Protein AF-0000000074471467 (afdb_homodimer)

Sequence (188 aa):
LARHGIYRYTLFHTPPVMAQQYLGQRPAAGDQVMASFDGHAEILLENWGILSHLRDPYYQEVVELSEAKLTDKASVVRRVGYEEVWVSDGKAANLARHGIYRYTLFHTPPVMAQQYLGQRPAAGDQVMASFDGHAEILLENWGILSHLRDPYYQEVVELSEAKLTDKASVVRRVGYEEVWVSDGKAAN

Nearest PDB structures (foldseek):
  9jz0-assembly1_L  TM=1.947E-01  e=2.465E+00  Escherichia phage T7
  8i4m-assembly1_T  TM=1.860E-01  e=4.577E+00  Prochlorococcus phage P-SCSP1u
  7ey6-assembly1_A  TM=1.924E-01  e=8.498E+00  Escherichia phage T7
  9jz0-assembly1_L  TM=1.948E-01  e=3.951E+00  Escherichia phage T7
  8i4m-assembly1_T  TM=1.967E-01  e=6.352E+00  Prochlorococcus phage P-SCSP1u

Secondary structure (DSSP, 8-state):
-GGGTEEEEEEEE--HHHHHHHHHHS-S-S-PPBP---EEEEEEESSGGGGGGGGSHHHHHHHHHHHHTTS-GGG--B---EEEEEEETTEE--/-GGGTEEEEEEEE--HHHHHHHHHHS-S-S-PPBP---EEEEEEESSGGGGGGGGSHHHHHHHHHHHHTTS-GGG--B---EEEEEEETTEE--

Radius of gyration: 16.82 Å; Cα contacts (8 Å, |Δi|>4): 297; chains: 2; bounding box: 33×46×40 Å

pLDDT: mean 83.17, std 9.77, range [47.5, 94.56]

Solvent-accessible surface area (backbone atoms only — not comparable to full-atom values): 10730 Å² total; per-residue (Å²): 101,33,91,56,50,30,28,28,30,36,40,36,39,29,52,68,69,49,41,51,51,51,58,70,71,40,70,84,72,64,89,79,45,71,53,88,58,44,47,50,74,47,77,40,61,77,51,78,81,42,54,67,47,58,64,34,67,67,46,39,49,52,52,50,57,58,43,57,74,47,41,61,75,93,71,58,63,42,82,40,64,51,74,46,64,50,21,48,85,39,31,70,59,111,102,32,89,57,48,29,29,28,32,36,40,35,40,28,51,67,68,47,41,51,52,52,57,70,73,40,70,88,73,66,90,77,43,71,53,88,58,44,46,49,75,46,78,38,60,76,49,78,82,41,55,67,46,56,64,34,69,67,47,40,50,53,54,50,57,57,43,57,74,46,43,60,76,91,72,59,63,42,81,41,64,53,74,46,63,49,22,49,85,38,31,70,61,112

Foldseek 3Di:
DVVLQWPDKDKFADDPVVVVVVVVPDPPPDDDDDDPFRTDMDTDGPDPVSVVVCVPPVNVVVRVVVCVVRDDPVPDDDDDDDDDAQDDPNHGPD/DVVLFWPDKDKFADDPVVVVVVVVPDPPPDPDDDDPFRTDMDTDGPDPVSVVVCVPPVNVVVRVVVCVVRDDPVPDDDDDDDDDAQDDPNHGPD

Structure (mmCIF, N/CA/C/O backbone):
data_AF-0000000074471467-model_v1
#
loop_
_entity.id
_entity.type
_entity.pdbx_description
1 polymer 'EthD domain-containing protein'
#
loop_
_atom_site.group_PDB
_atom_site.id
_atom_site.type_symbol
_atom_site.label_atom_id
_atom_site.label_alt_id
_atom_site.label_comp_id
_atom_site.label_asym_id
_atom_site.label_entity_id
_atom_site.label_seq_id
_atom_site.pdbx_PDB_ins_code
_atom_site.Cartn_x
_atom_site.Cartn_y
_atom_site.Cartn_z
_atom_site.occupancy
_atom_site.B_iso_or_equiv
_atom_site.auth_seq_id
_atom_site.auth_comp_id
_atom_site.auth_asym_id
_atom_site.auth_atom_id
_atom_site.pdbx_PDB_model_num
ATOM 1 N N . LEU A 1 1 ? 4.086 -10.039 -15.914 1 79.31 1 LEU A N 1
ATOM 2 C CA . LEU A 1 1 ? 3.131 -9.352 -15.047 1 79.31 1 LEU A CA 1
ATOM 3 C C . LEU A 1 1 ? 2.234 -8.422 -15.852 1 79.31 1 LEU A C 1
ATOM 5 O O . LEU A 1 1 ? 1.017 -8.617 -15.906 1 79.31 1 LEU A O 1
ATOM 9 N N . ALA A 1 2 ? 2.754 -7.492 -16.625 1 74.44 2 ALA A N 1
ATOM 10 C CA . ALA A 1 2 ? 1.958 -6.535 -17.391 1 74.44 2 ALA A CA 1
ATOM 11 C C . ALA A 1 2 ? 1.112 -7.246 -18.453 1 74.44 2 ALA A C 1
ATOM 13 O O . ALA A 1 2 ? -0.056 -6.902 -18.641 1 74.44 2 ALA A O 1
ATOM 14 N N . ARG A 1 3 ? 1.699 -8.289 -18.969 1 76.94 3 ARG A N 1
ATOM 15 C CA . ARG A 1 3 ? 1.021 -9.008 -20.031 1 76.94 3 ARG A CA 1
ATOM 16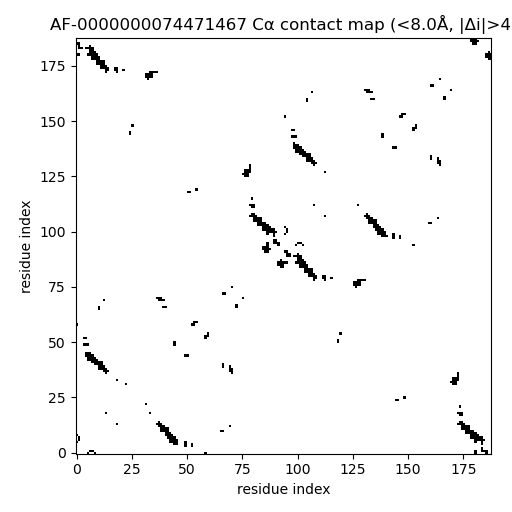 C C . ARG A 1 3 ? -0.191 -9.766 -19.5 1 76.94 3 ARG A C 1
ATOM 18 O O . ARG A 1 3 ? -1.067 -10.164 -20.281 1 76.94 3 ARG A O 1
ATOM 25 N N . HIS A 1 4 ? -0.215 -9.797 -18.266 1 78.06 4 HIS A N 1
ATOM 26 C CA . HIS A 1 4 ? -1.269 -10.609 -17.672 1 78.06 4 HIS A CA 1
ATOM 27 C C . HIS A 1 4 ? -2.326 -9.734 -17 1 78.06 4 HIS A C 1
ATOM 29 O O . HIS A 1 4 ? -3.125 -10.227 -16.203 1 78.06 4 HIS A O 1
ATOM 35 N N . GLY A 1 5 ? -2.305 -8.445 -17.281 1 80.19 5 GLY A N 1
ATOM 36 C CA . GLY A 1 5 ? -3.4 -7.598 -16.844 1 80.19 5 GLY A CA 1
ATOM 37 C C . GLY A 1 5 ? -3.109 -6.879 -15.539 1 80.19 5 GLY A C 1
ATOM 38 O O . GLY A 1 5 ? -4 -6.266 -14.953 1 80.19 5 GLY A O 1
ATOM 39 N N . ILE A 1 6 ? -1.893 -7.059 -15.109 1 87.75 6 ILE A N 1
ATOM 40 C CA . ILE A 1 6 ? -1.508 -6.289 -13.938 1 87.75 6 ILE A CA 1
ATOM 41 C C . ILE A 1 6 ? -1.211 -4.844 -14.336 1 87.75 6 ILE A C 1
ATOM 43 O O . ILE A 1 6 ? -0.375 -4.594 -15.203 1 87.75 6 ILE A O 1
ATOM 47 N N . TYR A 1 7 ? -1.918 -3.941 -13.734 1 91.56 7 TYR A N 1
ATOM 48 C CA . TYR A 1 7 ? -1.77 -2.521 -14.031 1 91.56 7 TYR A CA 1
ATOM 49 C C . TYR A 1 7 ? -0.611 -1.918 -13.25 1 91.56 7 TYR A C 1
ATOM 51 O O . TYR A 1 7 ? 0.102 -1.048 -13.75 1 91.56 7 TYR A O 1
ATOM 59 N N . ARG A 1 8 ? -0.433 -2.357 -12.078 1 92.94 8 ARG A N 1
ATOM 60 C CA . ARG A 1 8 ? 0.661 -1.903 -11.219 1 92.94 8 ARG A CA 1
ATOM 61 C C . ARG A 1 8 ? 1.128 -3.018 -10.289 1 92.94 8 ARG A C 1
ATOM 63 O O . ARG A 1 8 ? 0.31 -3.752 -9.734 1 92.94 8 ARG A O 1
ATOM 70 N N . TYR A 1 9 ? 2.389 -3.135 -10.164 1 92.44 9 TYR A N 1
ATOM 71 C CA . TYR A 1 9 ? 3.004 -4.023 -9.188 1 92.44 9 TYR A CA 1
ATOM 72 C C . TYR A 1 9 ? 4.16 -3.33 -8.469 1 92.44 9 TYR A C 1
ATOM 74 O O . TYR A 1 9 ? 5.152 -2.953 -9.102 1 92.44 9 TYR A O 1
ATOM 82 N N . THR A 1 10 ? 4.031 -3.135 -7.16 1 94.31 10 THR A N 1
ATOM 83 C CA . THR A 1 10 ? 5.051 -2.453 -6.371 1 94.31 10 THR A CA 1
ATOM 84 C C . THR A 1 10 ? 5.41 -3.268 -5.133 1 94.31 10 THR A C 1
ATOM 86 O O . THR A 1 10 ? 4.574 -4 -4.602 1 94.31 10 THR A O 1
ATOM 89 N N . LEU A 1 11 ? 6.703 -3.205 -4.789 1 93.56 11 LEU A N 1
ATOM 90 C CA . LEU A 1 11 ? 7.188 -3.688 -3.5 1 93.56 11 LEU A CA 1
ATOM 91 C C . LEU A 1 11 ? 7.539 -2.523 -2.58 1 93.56 11 LEU A C 1
ATOM 93 O O . LEU A 1 11 ? 8.281 -1.62 -2.971 1 93.56 11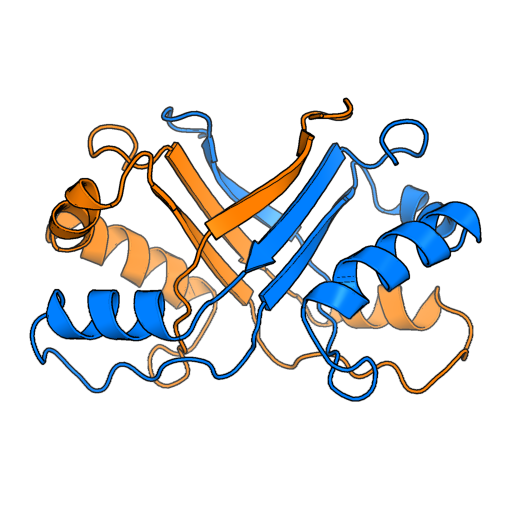 LEU A O 1
ATOM 97 N N . PHE A 1 12 ? 6.918 -2.506 -1.41 1 94.25 12 PHE A N 1
ATOM 98 C CA . PHE A 1 12 ? 7.195 -1.478 -0.414 1 94.25 12 PHE A CA 1
ATOM 99 C C . PHE A 1 12 ? 8.086 -2.025 0.694 1 94.25 12 PHE A C 1
ATOM 101 O O . PHE A 1 12 ? 7.738 -3.006 1.354 1 94.25 12 PHE A O 1
ATOM 108 N N . HIS A 1 13 ? 9.281 -1.431 0.885 1 94.25 13 HIS A N 1
ATOM 109 C CA . HIS A 1 13 ? 10.258 -1.814 1.901 1 94.25 13 HIS A CA 1
ATOM 110 C C . HIS A 1 13 ? 10.242 -0.837 3.072 1 94.25 13 HIS A C 1
ATOM 112 O O . HIS A 1 13 ? 10.195 0.378 2.873 1 94.25 13 HIS A O 1
ATOM 118 N N . THR A 1 14 ? 10.227 -1.365 4.258 1 92.88 14 THR A N 1
ATOM 119 C CA . THR A 1 14 ? 10.188 -0.518 5.445 1 92.88 14 THR A CA 1
ATOM 120 C C . THR A 1 14 ? 11.414 -0.753 6.32 1 92.88 14 THR A C 1
ATOM 122 O O . THR A 1 14 ? 11.305 -1.245 7.445 1 92.88 14 THR A O 1
ATOM 125 N N . PRO A 1 15 ? 12.523 -0.305 5.871 1 91.62 15 PRO A N 1
ATOM 126 C CA . PRO A 1 15 ? 13.703 -0.472 6.719 1 91.62 15 PRO A CA 1
ATOM 127 C C . PRO A 1 15 ? 13.578 0.258 8.055 1 91.62 15 PRO A C 1
ATOM 129 O O . PRO A 1 15 ? 13.086 1.388 8.102 1 91.62 15 PRO A O 1
ATOM 132 N N . PRO A 1 16 ? 14.102 -0.399 9.102 1 90.31 16 PRO A N 1
ATOM 133 C CA . PRO A 1 16 ? 13.977 0.2 10.43 1 90.31 16 PRO A CA 1
ATOM 134 C C . PRO A 1 16 ? 14.586 1.596 10.508 1 90.31 16 PRO A C 1
ATOM 136 O O . PRO A 1 16 ? 14.078 2.459 11.227 1 90.31 16 PRO A O 1
ATOM 139 N N . VAL A 1 17 ? 15.625 1.875 9.75 1 90.81 17 VAL A N 1
ATOM 140 C CA . VAL A 1 17 ? 16.312 3.16 9.797 1 90.81 17 VAL A CA 1
ATOM 141 C C . VAL A 1 17 ? 15.367 4.273 9.352 1 90.81 17 VAL A C 1
ATOM 143 O O . VAL A 1 17 ? 15.414 5.383 9.883 1 90.81 17 VAL A O 1
ATOM 146 N N . MET A 1 18 ? 14.531 4.027 8.391 1 89.69 18 MET A N 1
ATOM 147 C CA . MET A 1 18 ? 13.602 5.047 7.91 1 89.69 18 MET A CA 1
ATOM 148 C C . MET A 1 18 ? 12.508 5.312 8.938 1 89.69 18 MET A C 1
ATOM 150 O O . MET A 1 18 ? 12.07 6.453 9.102 1 89.69 18 MET A O 1
ATOM 154 N N . ALA A 1 19 ? 11.984 4.227 9.586 1 86.75 19 ALA A N 1
ATOM 155 C CA . ALA A 1 19 ? 11.031 4.422 10.672 1 86.75 19 ALA A CA 1
ATOM 156 C C . ALA A 1 19 ? 11.609 5.32 11.758 1 86.75 19 ALA A C 1
ATOM 158 O O . ALA A 1 19 ? 10.922 6.219 12.258 1 86.75 19 ALA A O 1
ATOM 159 N N . GLN A 1 20 ? 12.836 5.117 12.086 1 86.94 20 GLN A N 1
ATOM 160 C CA . GLN A 1 20 ? 13.516 5.91 13.102 1 86.94 20 GLN A CA 1
ATOM 161 C C . GLN A 1 20 ? 13.625 7.371 12.68 1 86.94 20 GLN A C 1
ATOM 163 O O . GLN A 1 20 ? 13.398 8.281 13.484 1 86.94 20 GLN A O 1
ATOM 168 N N . GLN A 1 21 ? 14.008 7.582 11.445 1 84.44 21 GLN A N 1
ATOM 169 C CA . GLN A 1 21 ? 14.117 8.938 10.922 1 84.44 21 GLN A CA 1
ATOM 170 C C . GLN A 1 21 ? 12.773 9.656 10.953 1 84.44 21 GLN A C 1
ATOM 172 O O . GLN A 1 21 ? 12.695 10.828 11.312 1 84.44 21 GLN A O 1
ATOM 177 N N . TYR A 1 22 ? 11.781 8.969 10.602 1 85.62 22 TYR A N 1
ATOM 178 C CA . TYR A 1 22 ? 10.422 9.5 10.617 1 85.62 22 TYR A CA 1
ATOM 179 C C . TYR A 1 22 ? 10.016 9.898 12.031 1 85.62 22 TYR A C 1
ATOM 181 O O . TYR A 1 22 ? 9.461 10.984 12.234 1 85.62 22 TYR A O 1
ATOM 189 N N . LEU A 1 23 ? 10.242 9.047 13.039 1 82.69 23 LEU A N 1
ATOM 190 C CA . LEU A 1 23 ? 9.875 9.32 14.43 1 82.69 23 LEU A CA 1
ATOM 191 C C . LEU A 1 23 ? 10.641 10.523 14.969 1 82.69 23 LEU A C 1
ATOM 193 O O . LEU A 1 23 ? 10.109 11.289 15.773 1 82.69 23 LEU A O 1
ATOM 197 N N . GLY A 1 24 ? 11.859 10.641 14.57 1 79.69 24 GLY A N 1
ATOM 198 C CA . GLY A 1 24 ? 12.664 11.781 14.977 1 79.69 24 GLY A CA 1
ATOM 199 C C . GLY A 1 24 ? 12.156 13.094 14.406 1 79.69 24 GLY A C 1
ATOM 200 O O . GLY A 1 24 ? 12.375 14.156 14.992 1 79.69 24 GLY A O 1
ATOM 201 N N . GLN A 1 25 ? 11.648 13.164 13.211 1 73.38 25 GLN A N 1
ATOM 202 C CA . GLN A 1 25 ? 11.172 14.359 12.523 1 73.38 25 GLN A CA 1
ATOM 203 C C . GLN A 1 25 ? 9.773 14.742 12.984 1 73.38 25 GLN A C 1
ATOM 205 O O . GLN A 1 25 ? 9.289 15.836 12.688 1 73.38 25 GLN A O 1
ATOM 210 N N . ARG A 1 26 ? 9.117 13.859 13.477 1 68.06 26 ARG A N 1
ATOM 211 C CA . ARG A 1 26 ? 7.766 14.164 13.93 1 68.06 26 ARG A CA 1
ATOM 212 C C . ARG A 1 26 ? 7.754 14.531 15.414 1 68.06 26 ARG A C 1
ATOM 214 O O . ARG A 1 26 ? 8.367 13.844 16.234 1 68.06 26 ARG A O 1
ATOM 221 N N . PRO A 1 27 ? 7.242 15.758 15.578 1 56.22 27 PRO A N 1
ATOM 222 C CA . PRO A 1 27 ? 7.086 16.047 17 1 56.22 27 PRO A CA 1
ATOM 223 C C . PRO A 1 27 ? 6.324 14.953 17.75 1 56.22 27 PRO A C 1
ATOM 225 O O . PRO A 1 27 ? 5.531 14.227 17.141 1 56.22 27 PRO A O 1
ATOM 228 N N . ALA A 1 28 ? 6.801 14.734 19.016 1 47.53 28 ALA A N 1
ATOM 229 C CA . ALA A 1 28 ? 6.188 13.836 20 1 47.53 28 ALA A CA 1
ATOM 230 C C . ALA A 1 28 ? 4.664 13.891 19.922 1 47.53 28 ALA A C 1
ATOM 232 O O . ALA A 1 28 ? 3.973 13.477 20.844 1 47.53 28 ALA A O 1
ATOM 233 N N . ALA A 1 29 ? 4.137 14.633 18.875 1 47.5 29 ALA A N 1
ATOM 234 C CA . ALA A 1 29 ? 2.686 14.633 19.047 1 47.5 29 ALA A CA 1
ATOM 235 C C . ALA A 1 29 ? 2.104 13.25 18.781 1 47.5 29 ALA A C 1
ATOM 237 O O . ALA A 1 29 ? 2.438 12.609 17.781 1 47.5 29 ALA A O 1
ATOM 238 N N . GLY A 1 30 ? 1.403 12.805 19.812 1 56.56 30 GLY A N 1
ATOM 239 C CA . GLY A 1 30 ? 0.654 11.609 20.156 1 56.56 30 GLY A CA 1
ATOM 240 C C . GLY A 1 30 ? 1.422 10.32 19.891 1 56.56 30 GLY A C 1
ATOM 24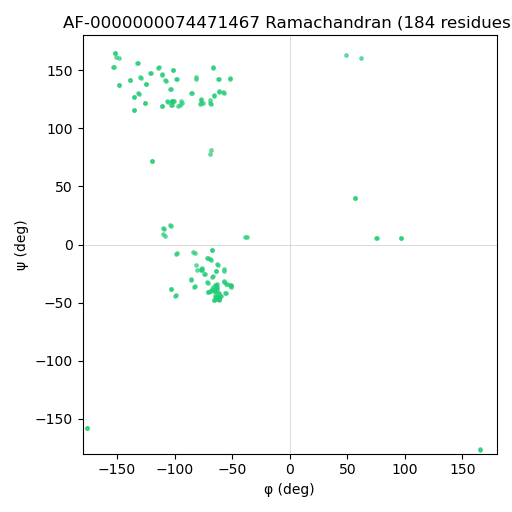1 O O . GLY A 1 30 ? 2.557 10.359 19.422 1 56.56 30 GLY A O 1
ATOM 242 N N . ASP A 1 31 ? 1.002 9.258 20.453 1 64.12 31 ASP A N 1
ATOM 243 C CA . ASP A 1 31 ? 1.618 7.934 20.406 1 64.12 31 ASP A CA 1
ATOM 244 C C . ASP A 1 31 ? 1.525 7.332 19.016 1 64.12 31 ASP A C 1
ATOM 246 O O . ASP A 1 31 ? 0.43 7.039 18.531 1 64.12 31 ASP A O 1
ATOM 250 N N . GLN A 1 32 ? 2.543 7.809 18.125 1 76.31 32 GLN A N 1
ATOM 251 C CA . GLN A 1 32 ? 2.615 7.094 16.859 1 76.31 32 GLN A CA 1
ATOM 252 C C . GLN A 1 32 ? 3.1 5.66 17.062 1 76.31 32 GLN A C 1
ATOM 254 O O . GLN A 1 32 ? 4.113 5.43 17.734 1 76.31 32 GLN A O 1
ATOM 259 N N . VAL A 1 33 ? 2.244 4.75 16.641 1 81.75 33 VAL A N 1
ATOM 260 C CA . VAL A 1 33 ? 2.629 3.344 16.656 1 81.75 33 VAL A CA 1
ATOM 261 C C . VAL A 1 33 ? 3.154 2.941 15.281 1 81.75 33 VAL A C 1
ATOM 263 O O . VAL A 1 33 ? 2.479 3.141 14.266 1 81.75 33 VAL A O 1
ATOM 266 N N . MET A 1 34 ? 4.418 2.5 15.25 1 87.88 34 MET A N 1
ATOM 267 C CA . MET A 1 34 ? 5.012 2.021 14.008 1 87.88 34 MET A CA 1
ATOM 268 C C . MET A 1 34 ? 4.684 0.549 13.781 1 87.88 34 MET A C 1
ATOM 270 O O . MET A 1 34 ? 4.758 -0.258 14.711 1 87.88 34 MET A O 1
ATOM 274 N N . ALA A 1 35 ? 4.219 0.319 12.562 1 85.62 35 ALA A N 1
ATOM 275 C CA . ALA A 1 35 ? 4.012 -1.083 12.211 1 85.62 35 ALA A CA 1
ATOM 276 C C . ALA A 1 35 ? 5.34 -1.833 12.141 1 85.62 35 ALA A C 1
ATOM 278 O O . ALA A 1 35 ? 6.359 -1.268 11.742 1 85.62 35 ALA A O 1
ATOM 279 N N . SER A 1 36 ? 5.273 -3.156 12.414 1 83.75 36 SER A N 1
ATOM 280 C CA . SER A 1 36 ? 6.48 -3.971 12.477 1 83.75 36 SER A CA 1
ATOM 281 C C . SER A 1 36 ? 6.648 -4.809 11.211 1 83.75 36 SER A C 1
ATOM 283 O O . SER A 1 36 ? 7.508 -5.688 11.156 1 83.75 36 SER A O 1
ATOM 285 N N . PHE A 1 37 ? 5.965 -4.5 10.203 1 84.69 37 PHE A N 1
ATOM 286 C CA . PHE A 1 37 ? 6.102 -5.25 8.961 1 84.69 37 PHE A CA 1
ATOM 287 C C . PHE A 1 37 ? 7.316 -4.773 8.172 1 84.69 37 PHE A C 1
ATOM 289 O O . PHE A 1 37 ? 7.574 -3.57 8.094 1 84.69 37 PHE A O 1
ATOM 296 N N . ASP A 1 38 ? 8 -5.672 7.551 1 88.25 38 ASP A N 1
ATOM 297 C CA . ASP A 1 38 ? 9.18 -5.348 6.754 1 88.25 38 ASP A CA 1
ATOM 298 C C . ASP A 1 38 ? 8.781 -4.73 5.414 1 88.25 38 ASP A C 1
ATOM 300 O O . ASP A 1 38 ? 9.586 -4.043 4.777 1 88.25 38 ASP A O 1
ATOM 304 N N . GLY A 1 39 ? 7.555 -4.992 5.062 1 91.56 39 GLY A N 1
ATOM 305 C CA . GLY A 1 39 ? 7.098 -4.457 3.793 1 91.56 39 GLY A CA 1
ATOM 306 C C . GLY A 1 39 ? 5.809 -5.09 3.305 1 91.56 39 GLY A C 1
ATOM 307 O O . GLY A 1 39 ? 5.129 -5.785 4.062 1 91.56 39 GLY A O 1
ATOM 308 N N . HIS A 1 40 ? 5.418 -4.691 2.16 1 92.19 40 HIS A N 1
ATOM 309 C CA . HIS A 1 40 ? 4.281 -5.324 1.495 1 92.19 40 HIS A CA 1
ATOM 310 C C . HIS A 1 40 ? 4.391 -5.191 -0.021 1 92.19 40 HIS A C 1
ATOM 312 O O . HIS A 1 40 ?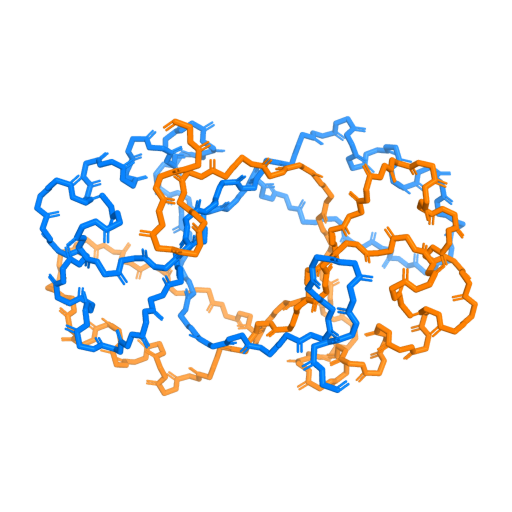 5.094 -4.312 -0.524 1 92.19 40 HIS A O 1
ATOM 318 N N . ALA A 1 41 ? 3.789 -6.156 -0.689 1 92.38 41 ALA A N 1
ATOM 319 C CA . ALA A 1 41 ? 3.598 -6.074 -2.135 1 92.38 41 ALA A CA 1
ATOM 320 C C . ALA A 1 41 ? 2.188 -5.598 -2.473 1 92.38 41 ALA A C 1
ATOM 322 O O . ALA A 1 41 ? 1.228 -5.934 -1.775 1 92.38 41 ALA A O 1
ATOM 323 N N . GLU A 1 42 ? 2.076 -4.789 -3.496 1 93.81 42 GLU A N 1
ATOM 324 C CA . GLU A 1 42 ? 0.771 -4.344 -3.971 1 93.81 42 GLU A CA 1
ATOM 325 C C . GLU A 1 42 ? 0.594 -4.633 -5.457 1 93.81 42 GLU A C 1
ATOM 327 O O . GLU A 1 42 ? 1.422 -4.23 -6.277 1 93.81 42 GLU A O 1
ATOM 332 N N . ILE A 1 43 ? -0.438 -5.387 -5.758 1 92.25 43 ILE A N 1
ATOM 333 C CA . ILE A 1 43 ? -0.831 -5.672 -7.133 1 92.25 43 ILE A CA 1
ATOM 334 C C . ILE A 1 43 ? -2.158 -4.984 -7.445 1 92.25 43 ILE A C 1
ATOM 336 O O . ILE A 1 43 ? -3.152 -5.195 -6.746 1 92.25 43 ILE A O 1
ATOM 340 N N . LEU A 1 44 ? -2.129 -4.137 -8.375 1 92.62 44 LEU A N 1
ATOM 341 C CA . LEU A 1 44 ? -3.346 -3.498 -8.867 1 92.62 44 LEU A CA 1
ATOM 342 C C . LEU A 1 44 ? -3.789 -4.121 -10.188 1 92.62 44 LEU A C 1
ATOM 344 O O . LEU A 1 44 ? -3.029 -4.141 -11.156 1 92.62 44 LEU A O 1
ATOM 348 N N . LEU A 1 45 ? -4.969 -4.57 -10.156 1 90.88 45 LEU A N 1
ATOM 349 C CA . LEU A 1 45 ? -5.531 -5.211 -11.336 1 90.88 45 LEU A CA 1
ATOM 350 C C . LEU A 1 45 ? -6.465 -4.262 -12.078 1 90.88 45 LEU A C 1
ATOM 352 O O . LEU A 1 45 ? -7.141 -3.436 -11.453 1 90.88 45 LEU A O 1
ATOM 356 N N . GLU A 1 46 ? -6.551 -4.422 -13.32 1 85.88 46 GLU A N 1
ATOM 357 C CA . GLU A 1 46 ? -7.469 -3.611 -14.117 1 85.88 46 GLU A CA 1
ATOM 358 C C . GLU A 1 46 ? -8.922 -3.967 -13.812 1 85.88 46 GLU A C 1
ATOM 360 O O . GLU A 1 46 ? -9.797 -3.104 -13.852 1 85.88 46 GLU A O 1
ATOM 365 N N . ASN A 1 47 ? -9.078 -5.254 -13.672 1 84.06 47 ASN A N 1
ATOM 366 C CA . ASN A 1 47 ? -10.398 -5.754 -13.289 1 84.06 47 ASN A CA 1
ATOM 367 C C . ASN A 1 47 ? -10.297 -7.062 -12.516 1 84.06 47 ASN A C 1
ATOM 369 O O . ASN A 1 47 ? -9.266 -7.734 -12.547 1 84.06 47 ASN A O 1
ATOM 373 N N . TRP A 1 48 ? -11.422 -7.383 -11.867 1 82.06 48 TRP A N 1
ATOM 374 C CA . TRP A 1 48 ? -11.461 -8.523 -10.961 1 82.06 48 TRP A CA 1
ATOM 375 C C . TRP A 1 48 ? -11.289 -9.836 -11.719 1 82.06 48 TRP A C 1
ATOM 377 O O . TRP A 1 48 ? -10.789 -10.82 -11.172 1 82.06 48 TRP A O 1
ATOM 387 N N . GLY A 1 49 ? 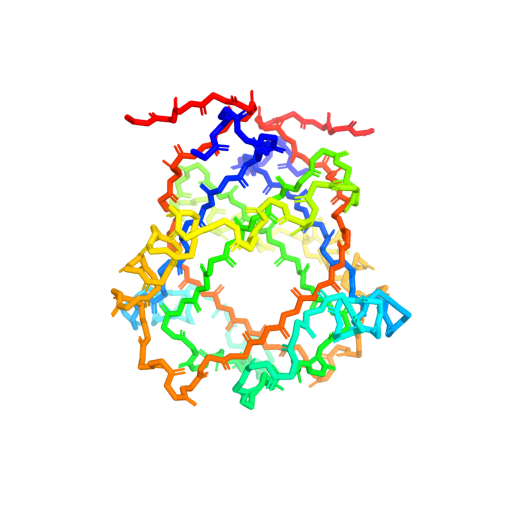-11.664 -9.875 -12.984 1 76.25 49 GLY A N 1
ATOM 388 C CA . GLY A 1 49 ? -11.586 -11.094 -13.766 1 76.25 49 GLY A CA 1
ATOM 389 C C . GLY A 1 49 ? -10.172 -11.602 -13.945 1 76.25 49 GLY A C 1
ATOM 390 O O . GLY A 1 49 ? -9.961 -12.781 -14.234 1 76.25 49 GLY A O 1
ATOM 391 N N . ILE A 1 50 ? -9.266 -10.703 -13.68 1 77.19 50 ILE A N 1
ATOM 392 C CA . ILE A 1 50 ? -7.867 -11.055 -13.898 1 77.19 50 ILE A CA 1
ATOM 393 C C . ILE A 1 50 ? -7.328 -11.805 -12.68 1 77.19 50 ILE A C 1
ATOM 395 O O . ILE A 1 50 ? -6.246 -12.391 -12.734 1 77.19 50 ILE A O 1
ATOM 399 N N . LEU A 1 51 ? -8.086 -11.906 -11.648 1 76.62 51 LEU A N 1
ATOM 400 C CA . LEU A 1 51 ? -7.668 -12.594 -10.43 1 76.62 51 LEU A CA 1
ATOM 401 C C . LEU A 1 51 ? -7.23 -14.023 -10.734 1 76.62 51 LEU A C 1
ATOM 403 O O . LEU A 1 51 ? -6.285 -14.523 -10.125 1 76.62 51 LEU A O 1
ATOM 407 N N . SER A 1 52 ? -7.895 -14.562 -11.68 1 73.19 52 SER A N 1
ATOM 408 C CA . SER A 1 52 ? -7.555 -15.922 -12.062 1 73.19 52 SER A CA 1
ATOM 409 C C . SER A 1 52 ? -6.133 -16 -12.617 1 73.19 52 SER A C 1
ATOM 411 O O . SER A 1 52 ? -5.484 -17.047 -12.523 1 73.19 52 SER A O 1
ATOM 413 N N . HIS A 1 53 ? -5.633 -14.828 -13.117 1 72.81 53 HIS A N 1
ATOM 414 C CA . HIS A 1 53 ? -4.277 -14.805 -13.648 1 72.81 53 HIS A CA 1
ATOM 415 C C . HIS A 1 53 ? -3.24 -14.859 -12.531 1 72.81 53 HIS A C 1
ATOM 417 O O . HIS A 1 53 ? -2.131 -15.359 -12.734 1 72.81 53 HIS A O 1
ATOM 423 N N . LEU A 1 54 ? -3.736 -14.383 -11.398 1 73.5 54 LEU A N 1
ATOM 424 C CA . LEU A 1 54 ? -2.816 -14.406 -10.266 1 73.5 54 LEU A CA 1
ATOM 425 C C . LEU A 1 54 ? -2.518 -15.836 -9.836 1 73.5 54 LEU A C 1
ATOM 427 O O . LEU A 1 54 ? -1.549 -16.078 -9.117 1 73.5 54 LEU A O 1
ATOM 431 N N . ARG A 1 55 ? -3.197 -16.703 -10.477 1 70.44 55 ARG A N 1
ATOM 432 C CA . ARG A 1 55 ? -3.004 -18.109 -10.141 1 70.44 55 ARG A CA 1
ATOM 433 C C . ARG A 1 55 ? -2.051 -18.781 -11.125 1 70.44 55 ARG A C 1
ATOM 435 O O . ARG A 1 55 ? -1.603 -19.906 -10.891 1 70.44 55 ARG A O 1
ATOM 442 N N . ASP A 1 56 ? -1.76 -18.047 -12.102 1 75.31 56 ASP A N 1
ATOM 443 C CA . ASP A 1 56 ? -0.757 -18.562 -13.023 1 75.31 56 ASP A CA 1
ATOM 444 C C . ASP A 1 56 ? 0.58 -18.781 -12.32 1 75.31 56 ASP A C 1
ATOM 446 O O . ASP A 1 56 ? 1.023 -17.938 -11.539 1 75.31 56 ASP A O 1
ATOM 450 N N . PRO A 1 57 ? 1.179 -20.016 -12.547 1 77.62 57 PRO A N 1
ATOM 451 C CA . PRO A 1 57 ? 2.441 -20.344 -11.875 1 77.62 57 PRO A CA 1
ATOM 452 C C . PRO A 1 57 ? 3.496 -19.25 -12.055 1 77.62 57 PRO A C 1
ATOM 454 O O . PRO A 1 57 ? 4.281 -19 -11.133 1 77.62 57 PRO A O 1
ATOM 457 N N . TYR A 1 58 ? 3.527 -18.609 -13.188 1 76.88 58 TYR A N 1
ATOM 458 C CA . TYR A 1 58 ? 4.5 -17.547 -13.398 1 76.88 58 TYR A CA 1
ATOM 459 C C . TYR A 1 58 ? 4.277 -16.406 -12.422 1 76.88 58 TYR A C 1
ATOM 461 O O . TYR A 1 58 ? 5.219 -15.922 -11.781 1 76.88 58 TYR A O 1
ATOM 469 N N . TYR A 1 59 ? 3.051 -15.992 -12.289 1 77.06 59 TYR A N 1
ATOM 470 C CA . TYR A 1 59 ? 2.717 -14.914 -11.359 1 77.06 59 TYR A CA 1
ATOM 471 C C . TYR A 1 59 ? 3.062 -15.305 -9.93 1 77.06 59 TYR A C 1
ATOM 473 O O . TYR A 1 59 ? 3.664 -14.516 -9.195 1 77.06 59 TYR A O 1
ATOM 481 N N . GLN A 1 60 ? 2.668 -16.453 -9.656 1 75.56 60 GLN A N 1
ATOM 482 C CA . GLN A 1 60 ? 2.918 -16.938 -8.297 1 75.56 60 GLN A CA 1
ATOM 483 C C . GLN A 1 60 ? 4.41 -16.953 -7.988 1 75.56 60 GLN A C 1
ATOM 485 O O . GLN A 1 60 ? 4.828 -16.547 -6.898 1 75.56 60 GLN A O 1
ATOM 490 N N . GLU A 1 61 ? 5.176 -17.422 -8.914 1 81.12 61 GLU A N 1
ATOM 491 C CA . GLU A 1 61 ? 6.617 -17.484 -8.711 1 81.12 61 GLU A CA 1
ATOM 492 C C . GLU A 1 61 ? 7.223 -16.094 -8.555 1 81.12 61 GLU A C 1
ATOM 494 O O . GLU A 1 61 ? 8.039 -15.859 -7.664 1 81.12 61 GLU A O 1
ATOM 499 N N . VAL A 1 62 ? 6.793 -15.219 -9.43 1 79.44 62 VAL A N 1
ATOM 500 C CA . VAL A 1 62 ? 7.34 -13.867 -9.398 1 79.44 62 VAL A CA 1
ATOM 501 C C . VAL A 1 62 ? 6.93 -13.172 -8.102 1 79.44 62 VAL A C 1
ATOM 503 O O . VAL A 1 62 ? 7.758 -12.555 -7.434 1 79.44 62 VAL A O 1
ATOM 506 N N . VAL A 1 63 ? 5.695 -13.234 -7.758 1 78.38 63 VAL A N 1
ATOM 507 C CA . VAL A 1 63 ? 5.168 -12.586 -6.562 1 78.38 63 VAL A CA 1
ATOM 508 C C . VAL A 1 63 ? 5.793 -13.211 -5.316 1 78.38 63 VAL A C 1
ATOM 510 O O . VAL A 1 63 ? 6.262 -12.5 -4.43 1 78.38 63 VAL A O 1
ATOM 513 N N . GLU A 1 64 ? 5.832 -14.523 -5.293 1 79.75 64 GLU A N 1
ATOM 514 C CA . GLU A 1 64 ? 6.414 -15.219 -4.148 1 79.75 64 GLU A CA 1
ATOM 515 C C . GLU A 1 64 ? 7.887 -14.852 -3.973 1 79.75 64 GLU A C 1
ATOM 517 O O . GLU A 1 64 ? 8.336 -14.57 -2.859 1 79.75 64 GLU A O 1
ATOM 522 N N . LEU A 1 65 ? 8.594 -14.883 -5.059 1 83.12 65 LEU A N 1
ATOM 523 C CA . LEU A 1 65 ? 10.023 -14.586 -5.004 1 83.12 65 LEU A CA 1
ATOM 524 C C . LEU A 1 65 ? 10.258 -13.141 -4.578 1 83.12 65 LEU A C 1
ATOM 526 O O . LEU A 1 65 ? 11.195 -12.859 -3.828 1 83.12 65 LEU A O 1
ATOM 530 N N . SER A 1 66 ? 9.445 -12.305 -5.078 1 83 66 SER A N 1
ATOM 531 C CA . SER A 1 66 ? 9.602 -10.898 -4.707 1 83 66 SER A CA 1
ATOM 532 C C . SER A 1 66 ? 9.281 -10.68 -3.232 1 83 66 SER A C 1
ATOM 534 O O . SER A 1 66 ? 9.977 -9.914 -2.551 1 83 66 SER A O 1
ATOM 536 N N . GLU A 1 67 ? 8.305 -11.336 -2.699 1 82.75 67 GLU A N 1
ATOM 537 C CA . GLU A 1 67 ? 7.91 -11.188 -1.303 1 82.75 67 GLU A CA 1
ATOM 538 C C . GLU A 1 67 ? 8.938 -11.828 -0.368 1 82.75 67 GLU A C 1
ATOM 540 O O . GLU A 1 67 ? 9.094 -11.391 0.775 1 82.75 67 GLU A O 1
ATOM 545 N N . ALA A 1 68 ? 9.531 -12.883 -0.871 1 82.19 68 ALA A N 1
ATOM 546 C CA . ALA A 1 68 ? 10.547 -13.562 -0.066 1 82.19 68 ALA A CA 1
ATOM 547 C C . ALA A 1 68 ? 11.664 -12.602 0.327 1 82.19 68 ALA A C 1
ATOM 549 O O . ALA A 1 68 ? 12.352 -12.812 1.33 1 82.19 68 ALA A O 1
ATOM 550 N N . LYS A 1 69 ? 11.805 -11.57 -0.416 1 79.94 69 LYS A N 1
ATOM 551 C CA . LYS A 1 69 ? 12.797 -10.539 -0.12 1 79.94 69 LYS A CA 1
ATOM 552 C C . LYS A 1 69 ? 12.336 -9.656 1.034 1 79.94 69 LYS A C 1
ATOM 554 O O . LYS A 1 69 ? 13.148 -8.945 1.641 1 79.94 69 LYS A O 1
ATOM 559 N N . LEU A 1 70 ? 11.078 -9.641 1.255 1 81.56 70 LEU A N 1
ATOM 560 C CA . LEU A 1 70 ? 10.508 -8.695 2.209 1 81.56 70 LEU A CA 1
ATOM 561 C C . LEU A 1 70 ? 10.258 -9.367 3.557 1 81.56 70 LEU A C 1
ATOM 563 O O . LEU A 1 70 ? 10.391 -8.727 4.605 1 81.56 70 LEU A O 1
ATOM 567 N N . THR A 1 71 ? 9.719 -10.578 3.49 1 76.25 71 THR A N 1
ATOM 568 C CA . THR A 1 71 ? 9.258 -11.203 4.73 1 76.25 71 THR A CA 1
ATOM 569 C C . THR A 1 71 ? 9.352 -12.727 4.637 1 76.25 71 THR A C 1
ATOM 571 O O . THR A 1 71 ? 9.547 -13.273 3.553 1 76.25 71 THR A O 1
ATOM 574 N N . ASP A 1 72 ? 9.328 -13.312 5.871 1 79.81 72 ASP A N 1
ATOM 575 C CA . ASP A 1 72 ? 9.117 -14.758 5.957 1 79.81 72 ASP A CA 1
ATOM 576 C C . ASP A 1 72 ? 7.723 -15.141 5.465 1 79.81 72 ASP A C 1
ATOM 578 O O . ASP A 1 72 ? 6.73 -14.523 5.863 1 79.81 72 ASP A O 1
ATOM 582 N N . LYS A 1 73 ? 7.691 -16.062 4.605 1 77.75 73 LYS A N 1
ATOM 583 C CA . LYS A 1 73 ? 6.441 -16.484 3.975 1 77.75 73 LYS A CA 1
ATOM 584 C C . LYS A 1 73 ? 5.375 -16.781 5.023 1 77.75 73 LYS A C 1
ATOM 586 O O . LYS A 1 73 ? 4.191 -16.516 4.805 1 77.75 73 LYS A O 1
ATOM 591 N N . ALA A 1 74 ? 5.766 -17.344 6.168 1 78.88 74 ALA A N 1
ATOM 592 C CA . ALA A 1 74 ? 4.828 -17.75 7.215 1 78.88 74 ALA A CA 1
ATOM 593 C C . ALA A 1 74 ? 4.176 -16.531 7.867 1 78.88 74 ALA A C 1
ATOM 595 O O . ALA A 1 74 ? 3.135 -16.656 8.516 1 78.88 74 ALA A O 1
ATOM 596 N N . SER A 1 75 ? 4.684 -15.375 7.637 1 82.19 75 SER A N 1
ATOM 597 C CA . SER A 1 75 ? 4.191 -14.18 8.312 1 82.19 75 SER A CA 1
ATOM 598 C C . SER A 1 75 ? 3.408 -13.289 7.352 1 82.19 75 SER A C 1
ATOM 600 O O . SER A 1 75 ? 2.953 -12.211 7.73 1 82.19 75 SER A O 1
ATOM 602 N N . VAL A 1 76 ? 3.176 -13.773 6.195 1 82.25 76 VAL A N 1
ATOM 603 C CA . VAL A 1 76 ? 2.512 -12.953 5.188 1 82.25 76 VAL A CA 1
ATOM 604 C C . VAL A 1 76 ? 1.014 -12.891 5.477 1 82.25 76 VAL A C 1
ATOM 606 O O . VAL A 1 76 ? 0.382 -13.922 5.73 1 82.25 76 VAL A O 1
ATOM 609 N N . VAL A 1 77 ? 0.501 -11.719 5.594 1 87.38 77 VAL A N 1
ATOM 610 C CA . VAL A 1 77 ? -0.94 -11.492 5.617 1 87.38 77 VAL A CA 1
ATOM 611 C C . VAL A 1 77 ? -1.372 -10.766 4.348 1 87.38 77 VAL A C 1
ATOM 613 O O . VAL A 1 77 ? -0.603 -9.984 3.777 1 87.38 77 VAL A O 1
ATOM 616 N N . ARG A 1 78 ? -2.604 -11.109 3.928 1 88.62 78 ARG A N 1
ATOM 617 C CA . ARG A 1 78 ? -3.096 -10.547 2.67 1 88.62 78 ARG A CA 1
ATOM 618 C C . ARG A 1 78 ? -4.289 -9.633 2.908 1 88.62 78 ARG A C 1
ATOM 620 O O . ARG A 1 78 ? -5.004 -9.781 3.898 1 88.62 78 ARG A O 1
ATOM 627 N N . ARG A 1 79 ? -4.426 -8.695 2.018 1 91.75 79 ARG A N 1
ATOM 628 C CA . ARG A 1 79 ? -5.598 -7.828 1.948 1 91.75 79 ARG A CA 1
ATOM 629 C C . ARG A 1 79 ? -6.027 -7.605 0.502 1 91.75 79 ARG A C 1
ATOM 631 O O . ARG A 1 79 ? -5.188 -7.535 -0.398 1 91.75 79 ARG A O 1
ATOM 638 N N . VAL A 1 80 ? -7.328 -7.582 0.369 1 91.69 80 VAL A N 1
ATOM 639 C CA . VAL A 1 80 ? -7.914 -7.324 -0.943 1 91.69 80 VAL A CA 1
ATOM 640 C C . VAL A 1 80 ? -8.875 -6.141 -0.855 1 91.69 80 VAL A C 1
ATOM 642 O O . VAL A 1 80 ? -9.648 -6.031 0.102 1 91.69 80 VAL A O 1
ATOM 645 N N . GLY A 1 81 ? -8.797 -5.312 -1.844 1 93.88 81 GLY A N 1
ATOM 646 C CA . GLY A 1 81 ? -9.656 -4.137 -1.856 1 93.88 81 GLY A CA 1
ATOM 647 C C . GLY A 1 81 ? -9.523 -3.314 -3.123 1 93.88 81 GLY A C 1
ATOM 648 O O . GLY A 1 81 ? -9.219 -3.854 -4.191 1 93.88 81 GLY A O 1
ATOM 649 N N . TYR A 1 82 ? -9.906 -2.023 -2.996 1 93.94 82 TYR A N 1
ATOM 650 C CA . TYR A 1 82 ? -9.797 -1.08 -4.102 1 93.94 82 TYR A CA 1
ATOM 651 C C . TYR A 1 82 ? -9.148 0.223 -3.646 1 93.94 82 TYR A C 1
ATOM 653 O O . TYR A 1 82 ? -9.156 0.541 -2.455 1 93.94 82 TYR A O 1
ATOM 661 N N . GLU A 1 83 ? -8.555 0.923 -4.613 1 94.19 83 GLU A N 1
ATOM 662 C CA . GLU A 1 83 ? -7.879 2.17 -4.273 1 94.19 83 GLU A CA 1
ATOM 663 C C . GLU A 1 83 ? -8.664 3.379 -4.77 1 94.19 83 GLU A C 1
ATOM 665 O O . GLU A 1 83 ? -9.312 3.318 -5.816 1 94.19 83 GLU A O 1
ATOM 670 N N . GLU A 1 84 ? -8.695 4.387 -4 1 93.75 84 GLU A N 1
ATOM 671 C CA . GLU A 1 84 ? -9.062 5.75 -4.375 1 93.75 84 GLU A CA 1
ATOM 672 C C . GLU A 1 84 ? -7.824 6.629 -4.539 1 93.75 84 GLU A C 1
ATOM 674 O O . GLU A 1 84 ? -7.031 6.777 -3.605 1 93.75 84 GLU A O 1
ATOM 679 N N . VAL A 1 85 ? -7.691 7.203 -5.734 1 94.5 85 VAL A N 1
ATOM 680 C CA . VAL A 1 85 ? -6.5 7.988 -6.027 1 94.5 85 VAL A CA 1
ATOM 681 C C . VAL A 1 85 ? -6.812 9.477 -5.891 1 94.5 85 VAL A C 1
ATOM 683 O O . VAL A 1 85 ? -7.723 9.984 -6.547 1 94.5 85 VAL A O 1
ATOM 686 N N . TRP A 1 86 ? -6.027 10.156 -5.016 1 92.12 86 TRP A N 1
ATOM 687 C CA . TRP A 1 86 ? -6.219 11.578 -4.789 1 92.12 86 TRP A CA 1
ATOM 688 C C . TRP A 1 86 ? -5.156 12.398 -5.516 1 92.12 86 TRP A C 1
ATOM 690 O O . TRP A 1 86 ? -5.434 13.492 -6.012 1 92.12 86 TRP A O 1
ATOM 700 N N . VAL A 1 87 ? -3.994 11.922 -5.523 1 92.25 87 VAL A N 1
ATOM 701 C CA . VAL A 1 87 ? -2.863 12.516 -6.23 1 92.25 87 VAL A CA 1
ATOM 702 C C . VAL A 1 87 ? -2.145 11.438 -7.043 1 92.25 87 VAL A C 1
ATOM 704 O O . VAL A 1 87 ? -1.915 10.328 -6.555 1 92.25 87 VAL A O 1
ATOM 707 N N . SER A 1 88 ? -1.895 11.68 -8.266 1 93.12 88 SER A N 1
ATOM 708 C CA . SER A 1 88 ? -1.115 10.82 -9.148 1 93.12 88 SER A CA 1
ATOM 709 C C . SER A 1 88 ? -0.121 11.625 -9.977 1 93.12 88 SER A C 1
ATOM 711 O O . SER A 1 88 ? -0.49 12.625 -10.594 1 93.12 88 SER A O 1
ATOM 713 N N . ASP A 1 89 ? 1.115 11.188 -9.898 1 91.38 89 ASP A N 1
ATOM 714 C CA . ASP A 1 89 ? 2.182 11.852 -10.641 1 91.38 89 ASP A CA 1
ATOM 715 C C . ASP A 1 89 ? 2.254 13.336 -10.289 1 91.38 89 ASP A C 1
ATOM 717 O O . ASP A 1 89 ? 2.365 14.18 -11.172 1 91.38 89 ASP A O 1
ATOM 721 N N . GLY A 1 90 ? 2.074 13.594 -9.07 1 89 90 GLY A N 1
ATOM 722 C CA . GLY A 1 90 ? 2.225 14.945 -8.57 1 89 90 GLY A CA 1
ATOM 723 C C . GLY A 1 90 ? 1.055 15.852 -8.922 1 89 90 GLY A C 1
ATOM 724 O O . GLY A 1 90 ? 1.137 17.062 -8.773 1 89 90 GLY A O 1
ATOM 725 N N . LYS A 1 91 ? 0.019 15.305 -9.523 1 92.56 91 LYS A N 1
ATOM 726 C CA . LYS A 1 91 ? -1.159 16.078 -9.898 1 92.56 91 LYS A CA 1
ATOM 727 C C . LYS A 1 91 ? -2.416 15.523 -9.234 1 92.56 91 LYS A C 1
ATOM 729 O O . LYS A 1 91 ? -2.512 14.328 -8.969 1 92.56 91 LYS A O 1
ATOM 734 N N . ALA A 1 92 ? -3.348 16.406 -8.93 1 89.75 92 ALA A N 1
ATOM 735 C CA . ALA A 1 92 ? -4.629 15.961 -8.391 1 89.75 92 ALA A CA 1
ATOM 736 C C . ALA A 1 92 ? -5.312 14.977 -9.336 1 89.75 92 ALA A C 1
ATOM 738 O O . ALA A 1 92 ? -5.32 15.18 -10.555 1 89.75 92 ALA A O 1
ATOM 739 N N . ALA A 1 93 ? -5.762 13.844 -8.82 1 88.44 93 ALA A N 1
ATOM 740 C CA . ALA A 1 93 ? -6.402 12.828 -9.664 1 88.44 93 ALA A CA 1
ATOM 741 C C . ALA A 1 93 ? -7.891 13.125 -9.836 1 88.44 93 ALA A C 1
ATOM 743 O O . ALA A 1 93 ? -8.516 12.625 -10.773 1 88.44 93 ALA A O 1
ATOM 744 N N . ASN A 1 94 ? -8.523 13.742 -8.891 1 71.94 94 ASN A N 1
ATOM 745 C CA . ASN A 1 94 ? -9.922 14.148 -9.031 1 71.94 94 ASN A CA 1
ATOM 746 C C . ASN A 1 94 ? -10.125 15.609 -8.641 1 71.94 94 ASN A C 1
ATOM 748 O O . ASN A 1 94 ? -9.344 16.156 -7.867 1 71.94 94 ASN A O 1
ATOM 752 N N . LEU B 1 1 ? -2.209 18.938 -1.737 1 79.56 1 LEU B N 1
ATOM 753 C CA . LEU B 1 1 ? -1.347 17.766 -1.654 1 79.56 1 LEU B CA 1
ATOM 754 C C . LEU B 1 1 ? -0.281 17.781 -2.744 1 79.56 1 LEU B C 1
ATOM 756 O O . LEU B 1 1 ? 0.915 17.859 -2.447 1 79.56 1 LEU B O 1
ATOM 760 N N . ALA B 1 2 ? -0.638 17.875 -4.023 1 74.88 2 ALA B N 1
ATOM 761 C CA . ALA B 1 2 ? 0.32 17.859 -5.125 1 74.88 2 ALA B CA 1
ATOM 762 C C . ALA B 1 2 ? 1.254 19.062 -5.055 1 74.88 2 ALA B C 1
ATOM 764 O O . ALA B 1 2 ? 2.459 18.938 -5.289 1 74.88 2 ALA B O 1
ATOM 765 N N . ARG B 1 3 ? 0.678 20.125 -4.59 1 76.81 3 ARG B N 1
ATOM 766 C CA . ARG B 1 3 ? 1.448 21.375 -4.547 1 76.81 3 ARG B CA 1
ATOM 767 C C . ARG B 1 3 ? 2.52 21.312 -3.463 1 76.81 3 ARG B C 1
ATOM 769 O O . ARG B 1 3 ? 3.469 22.094 -3.48 1 76.81 3 ARG B O 1
ATOM 776 N N . HIS B 1 4 ? 2.363 20.344 -2.707 1 78.12 4 HIS B N 1
ATOM 777 C CA . HIS B 1 4 ? 3.262 20.281 -1.561 1 78.12 4 HIS B CA 1
ATOM 778 C C . HIS B 1 4 ? 4.266 19.141 -1.709 1 78.12 4 HIS B C 1
ATOM 780 O O . HIS B 1 4 ? 4.914 18.75 -0.735 1 78.12 4 HIS B O 1
ATOM 786 N N . GLY B 1 5 ? 4.371 18.594 -2.898 1 80.38 5 GLY B N 1
ATOM 787 C CA . GLY B 1 5 ? 5.445 17.641 -3.154 1 80.38 5 GLY B CA 1
ATOM 788 C C . GLY B 1 5 ? 5.016 16.203 -3.006 1 80.38 5 GLY B C 1
ATOM 789 O O . GLY B 1 5 ? 5.852 15.297 -3.031 1 80.38 5 GLY B O 1
ATOM 790 N N . ILE B 1 6 ? 3.736 16.047 -2.793 1 87.88 6 ILE B N 1
ATOM 791 C CA . ILE B 1 6 ? 3.238 14.68 -2.783 1 87.88 6 ILE B CA 1
ATOM 792 C C . ILE B 1 6 ? 3.096 14.172 -4.219 1 87.88 6 ILE B C 1
ATOM 794 O O . ILE B 1 6 ? 2.406 14.789 -5.035 1 87.88 6 ILE B O 1
ATOM 798 N N . TYR B 1 7 ? 3.793 13.117 -4.508 1 91.69 7 TYR B N 1
ATOM 799 C CA . TYR B 1 7 ? 3.785 12.531 -5.844 1 91.69 7 TYR B CA 1
ATOM 800 C C . TYR B 1 7 ? 2.57 11.633 -6.039 1 91.69 7 TYR B C 1
ATOM 802 O O . TYR B 1 7 ? 1.996 11.586 -7.129 1 91.69 7 TYR B O 1
ATOM 810 N N . ARG B 1 8 ? 2.201 10.969 -5.027 1 93.12 8 ARG B N 1
ATOM 811 C CA . ARG B 1 8 ? 1.03 10.094 -5.055 1 93.12 8 ARG B CA 1
ATOM 812 C C . ARG B 1 8 ? 0.361 10.039 -3.684 1 93.12 8 ARG B C 1
ATOM 814 O O . ARG B 1 8 ? 1.04 9.961 -2.658 1 93.12 8 ARG B O 1
ATOM 821 N N . TYR B 1 9 ? -0.915 10.102 -3.688 1 92.81 9 TYR B N 1
ATOM 822 C CA . TYR B 1 9 ? -1.722 9.875 -2.494 1 92.81 9 TYR B CA 1
ATOM 823 C C . TYR B 1 9 ? -2.916 8.984 -2.803 1 92.81 9 TYR B C 1
ATOM 825 O O . TYR B 1 9 ? -3.777 9.344 -3.607 1 92.81 9 TYR B O 1
ATOM 833 N N . THR B 1 10 ? -2.945 7.797 -2.195 1 94.56 10 THR B N 1
ATOM 834 C CA . THR B 1 10 ? -4.016 6.836 -2.43 1 94.56 10 THR B CA 1
ATOM 835 C C . THR B 1 10 ? -4.602 6.348 -1.109 1 94.56 10 THR B C 1
ATOM 837 O O . THR B 1 10 ? -3.9 6.281 -0.098 1 94.56 10 THR B O 1
ATOM 840 N N . LEU B 1 11 ? -5.93 6.141 -1.148 1 93.75 11 LEU B N 1
ATOM 841 C CA . LEU B 1 11 ? -6.625 5.418 -0.085 1 93.75 11 LEU B CA 1
ATOM 842 C C . LEU B 1 11 ? -7.016 4.02 -0.542 1 93.75 11 LEU B C 1
ATOM 844 O O . LEU B 1 11 ? -7.637 3.855 -1.594 1 93.75 11 LEU B O 1
ATOM 848 N N . PHE B 1 12 ? -6.555 3.025 0.2 1 94.31 12 PHE B N 1
ATOM 849 C CA . PHE B 1 12 ? -6.898 1.639 -0.092 1 94.31 12 PHE B CA 1
ATOM 850 C C . PHE B 1 12 ? -7.98 1.137 0.858 1 94.31 12 PHE B C 1
ATOM 852 O O . PHE B 1 12 ? -7.805 1.167 2.078 1 94.31 12 PHE B O 1
ATOM 859 N N . HIS B 1 13 ? -9.141 0.713 0.323 1 94.25 13 HIS B N 1
ATOM 860 C CA . HIS B 1 13 ? -10.273 0.194 1.076 1 94.25 13 HIS B CA 1
ATOM 861 C C . HIS B 1 13 ? -10.359 -1.325 0.972 1 94.25 13 HIS B C 1
ATOM 863 O O . HIS B 1 13 ? -10.188 -1.887 -0.113 1 94.25 13 HIS B O 1
ATOM 869 N N . THR B 1 14 ? -10.555 -1.964 2.086 1 93 14 THR B N 1
ATOM 870 C CA . THR B 1 14 ? -10.617 -3.422 2.1 1 93 14 THR B CA 1
ATOM 871 C C . THR B 1 14 ? -11.969 -3.895 2.621 1 93 14 THR B C 1
ATOM 873 O O . THR B 1 14 ? -12.055 -4.512 3.688 1 93 14 THR B O 1
ATOM 876 N N . PRO B 1 15 ? -12.961 -3.719 1.845 1 91.69 15 PRO B N 1
ATOM 877 C CA . PRO B 1 15 ? -14.258 -4.215 2.307 1 91.69 15 PRO B CA 1
ATOM 878 C C . PRO B 1 15 ? -14.273 -5.73 2.508 1 91.69 15 PRO B C 1
ATOM 880 O O . PRO B 1 15 ? -13.719 -6.469 1.695 1 91.69 15 PRO B O 1
ATOM 883 N N . PRO B 1 16 ? -14.977 -6.152 3.561 1 90.38 16 PRO B N 1
ATOM 884 C CA . PRO B 1 16 ? -15 -7.586 3.867 1 90.38 16 PRO B CA 1
ATOM 885 C C . PRO B 1 16 ? -15.516 -8.43 2.703 1 90.38 16 PRO B C 1
ATOM 887 O O . PRO B 1 16 ? -15.055 -9.555 2.5 1 90.38 16 PRO B O 1
ATOM 890 N N . VAL B 1 17 ? -16.422 -7.902 1.903 1 90.88 17 VAL B N 1
ATOM 891 C CA . VAL B 1 17 ? -17.016 -8.648 0.799 1 90.88 17 VAL B CA 1
ATOM 892 C C . VAL B 1 17 ? -15.93 -9.016 -0.216 1 90.88 17 VAL B C 1
ATOM 894 O O . VAL B 1 17 ? -15.977 -10.094 -0.812 1 90.88 17 VAL B O 1
ATOM 897 N N . MET B 1 18 ? -14.984 -8.164 -0.468 1 89.62 18 MET B N 1
ATOM 898 C CA . MET B 1 18 ? -13.922 -8.445 -1.433 1 89.62 18 MET B CA 1
ATOM 899 C C . MET B 1 18 ? -12.969 -9.508 -0.897 1 89.62 18 MET B C 1
ATOM 901 O O . MET B 1 18 ? -12.477 -10.344 -1.656 1 89.62 18 MET B O 1
ATOM 905 N N . ALA B 1 19 ? -12.633 -9.43 0.428 1 86.88 19 ALA B N 1
ATOM 906 C CA . ALA B 1 19 ? -11.828 -10.484 1.035 1 86.88 19 ALA B CA 1
ATOM 907 C C . ALA B 1 19 ? -12.484 -11.852 0.858 1 86.88 19 ALA B C 1
ATOM 909 O O . ALA B 1 19 ? -11.82 -12.836 0.522 1 86.88 19 ALA B O 1
ATOM 910 N N . GLN B 1 20 ? -13.773 -11.891 1.034 1 87.06 20 GLN B N 1
ATOM 911 C 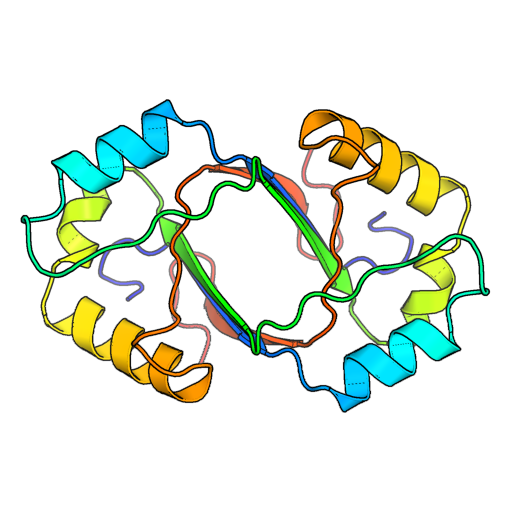CA . GLN B 1 20 ? -14.523 -13.133 0.885 1 87.06 20 GLN B CA 1
ATOM 912 C C . GLN B 1 20 ? -14.469 -13.641 -0.552 1 87.06 20 GLN B C 1
ATOM 914 O O . GLN B 1 20 ? -14.297 -14.844 -0.786 1 87.06 20 GLN B O 1
ATOM 919 N N . GLN B 1 21 ? -14.648 -12.734 -1.473 1 84.69 21 GLN B N 1
ATOM 920 C CA . GLN B 1 21 ? -14.594 -13.102 -2.883 1 84.69 21 GLN B CA 1
ATOM 921 C C . GLN B 1 21 ? -13.211 -13.648 -3.254 1 84.69 21 GLN B C 1
ATOM 923 O O . GLN B 1 21 ? -13.102 -14.633 -3.98 1 84.69 21 GLN B O 1
ATOM 928 N N . TYR B 1 22 ? -12.234 -13.039 -2.768 1 85.69 22 TYR B N 1
ATOM 929 C CA . TYR B 1 22 ? -10.859 -13.469 -2.996 1 85.69 22 TYR B CA 1
ATOM 930 C C . TYR B 1 22 ? -10.625 -14.867 -2.445 1 85.69 22 TYR B C 1
ATOM 932 O O . TYR B 1 22 ? -10.031 -15.711 -3.119 1 85.69 22 TYR B O 1
ATOM 940 N N . LEU B 1 23 ? -11.055 -15.148 -1.21 1 82.69 23 LEU B N 1
ATOM 941 C CA . LEU B 1 23 ? -10.867 -16.453 -0.574 1 82.69 23 LEU B CA 1
ATOM 942 C C . LEU B 1 23 ? -11.625 -17.531 -1.331 1 82.69 23 LEU B C 1
ATOM 944 O O . LEU B 1 23 ? -11.164 -18.672 -1.415 1 82.69 23 LEU B O 1
ATOM 948 N N . GLY B 1 24 ? -12.773 -17.219 -1.811 1 80.31 24 GLY B N 1
ATOM 949 C CA . GLY B 1 24 ? -13.555 -18.156 -2.596 1 80.31 24 GLY B CA 1
ATOM 950 C C . GLY B 1 24 ? -12.898 -18.516 -3.914 1 80.31 24 GLY B C 1
ATOM 951 O O . GLY B 1 24 ? -13.141 -19.594 -4.461 1 80.31 24 GLY B O 1
ATOM 952 N N . GLN B 1 25 ? -12.203 -17.656 -4.59 1 73.69 25 GLN B N 1
ATOM 953 C CA . GLN B 1 25 ? -11.562 -17.859 -5.887 1 73.69 25 GLN B CA 1
ATOM 954 C C . GLN B 1 25 ? -10.219 -18.562 -5.73 1 73.69 25 GLN B C 1
ATOM 956 O O . GLN B 1 25 ? -9.602 -18.969 -6.723 1 73.69 25 GLN B O 1
ATOM 961 N N . ARG B 1 26 ? -9.727 -18.562 -4.629 1 68.31 26 ARG B N 1
ATOM 962 C CA . ARG B 1 26 ? -8.438 -19.203 -4.41 1 68.31 26 ARG B CA 1
ATOM 963 C C . ARG B 1 26 ? -8.625 -20.641 -3.916 1 68.31 26 ARG B C 1
ATOM 965 O O . ARG B 1 26 ? -9.445 -20.891 -3.031 1 68.31 26 ARG B O 1
ATOM 972 N N . PRO B 1 27 ? -7.988 -21.5 -4.727 1 56.78 27 PRO B N 1
ATOM 973 C CA . PRO B 1 27 ? -8.023 -22.844 -4.148 1 56.78 27 PRO B CA 1
ATOM 974 C C . PRO B 1 27 ? -7.523 -22.875 -2.703 1 56.78 27 PRO B C 1
ATOM 976 O O . PRO B 1 27 ? -6.742 -22.016 -2.295 1 56.78 27 PRO B O 1
ATOM 979 N N . ALA B 1 28 ? -8.219 -23.75 -1.908 1 48.56 28 ALA B N 1
ATOM 980 C CA . ALA B 1 28 ? -7.867 -24.031 -0.52 1 48.56 28 ALA B CA 1
ATOM 981 C C . ALA B 1 28 ? -6.355 -24.094 -0.337 1 48.56 28 ALA B C 1
ATOM 983 O O . ALA B 1 28 ? -5.863 -24.609 0.671 1 48.56 28 ALA B O 1
ATOM 984 N N . ALA B 1 29 ? -5.594 -23.75 -1.404 1 47.66 29 ALA B N 1
ATOM 985 C CA . ALA B 1 29 ? -4.176 -23.984 -1.127 1 47.66 29 ALA B CA 1
ATOM 986 C C . ALA B 1 29 ? -3.625 -22.906 -0.189 1 47.66 29 ALA B C 1
ATOM 988 O O . ALA B 1 29 ? -3.877 -21.719 -0.38 1 47.66 29 ALA B O 1
ATOM 989 N N . GLY B 1 30 ? -3.127 -23.453 0.934 1 56.94 30 GLY B N 1
ATOM 990 C CA . GLY B 1 30 ? -2.41 -23.031 2.121 1 56.94 30 GLY B CA 1
ATOM 991 C C . GLY B 1 30 ? -3.195 -22.031 2.963 1 56.94 30 GLY B C 1
ATOM 992 O O . GLY B 1 30 ? -4.309 -21.656 2.6 1 56.94 30 GLY B O 1
ATOM 993 N N . ASP B 1 31 ? -2.84 -21.891 4.18 1 64.38 31 ASP B N 1
ATOM 994 C CA . ASP B 1 31 ? -3.467 -21.047 5.199 1 64.38 31 ASP B CA 1
ATOM 995 C C . ASP B 1 31 ? -3.256 -19.578 4.891 1 64.38 31 ASP B C 1
ATOM 997 O O . ASP B 1 31 ? -2.146 -19.062 5.031 1 64.38 31 ASP B O 1
ATOM 1001 N N . GLN B 1 32 ? -4.133 -19.078 3.859 1 76.75 32 GLN B N 1
ATOM 1002 C CA . GLN B 1 32 ? -4.098 -17.641 3.689 1 76.75 32 GLN B CA 1
ATOM 1003 C C . GLN B 1 32 ? -4.723 -16.922 4.891 1 76.75 32 GLN B C 1
ATOM 1005 O O . GLN B 1 32 ? -5.82 -17.281 5.32 1 76.75 32 GLN B O 1
ATOM 1010 N N . VAL B 1 33 ? -3.914 -16.094 5.473 1 82.06 33 VAL B N 1
ATOM 1011 C CA . VAL B 1 33 ? -4.406 -15.25 6.559 1 82.06 33 VAL B CA 1
ATOM 1012 C C . VAL B 1 33 ? -4.77 -13.867 6.016 1 82.06 33 VAL B C 1
ATOM 1014 O O . VAL B 1 33 ? -3.945 -13.203 5.379 1 82.06 33 VAL B O 1
ATOM 1017 N N . MET B 1 34 ? -6.066 -13.5 6.164 1 87.94 34 MET B N 1
ATOM 1018 C CA . MET B 1 34 ? -6.523 -12.18 5.75 1 87.94 34 MET B CA 1
ATOM 1019 C C . MET B 1 34 ? -6.293 -11.148 6.855 1 87.94 34 MET B C 1
ATOM 1021 O O . MET B 1 34 ? -6.574 -11.422 8.023 1 87.94 34 MET B O 1
ATOM 1025 N N . ALA B 1 35 ? -5.68 -10.062 6.41 1 85.69 35 ALA B N 1
ATOM 1026 C CA . ALA B 1 35 ? -5.539 -8.969 7.371 1 85.69 35 ALA B CA 1
ATOM 1027 C C . ALA B 1 35 ? -6.898 -8.383 7.738 1 85.69 35 ALA B C 1
ATOM 1029 O O . ALA B 1 35 ? -7.801 -8.32 6.902 1 85.69 35 ALA B O 1
ATOM 1030 N N . SER B 1 36 ? -6.965 -7.824 8.969 1 83.62 36 SER B N 1
ATOM 1031 C CA . SER B 1 36 ? -8.234 -7.309 9.477 1 83.62 36 SER B CA 1
ATOM 1032 C C . SER B 1 36 ? -8.273 -5.785 9.406 1 83.62 36 SER B C 1
ATOM 1034 O O . SER B 1 36 ? -9.172 -5.16 9.977 1 83.62 36 SER B O 1
ATOM 1036 N N . PHE B 1 37 ? -7.441 -5.211 8.68 1 84.31 37 PHE B N 1
ATOM 1037 C CA . PHE B 1 37 ? -7.457 -3.758 8.547 1 84.31 37 PHE B CA 1
ATOM 1038 C C . PHE B 1 37 ? -8.508 -3.316 7.535 1 84.31 37 PHE B C 1
ATOM 1040 O O . PHE B 1 37 ? -8.688 -3.959 6.496 1 84.31 37 PHE B O 1
ATOM 1047 N N . ASP B 1 38 ? -9.141 -2.217 7.785 1 88.06 38 ASP B N 1
ATOM 1048 C CA . ASP B 1 38 ? -10.164 -1.677 6.895 1 88.06 38 ASP B CA 1
ATOM 1049 C C . ASP B 1 38 ? -9.531 -1.009 5.676 1 88.06 38 ASP B C 1
ATOM 1051 O O . ASP B 1 38 ? -10.188 -0.854 4.641 1 88.06 38 ASP B O 1
ATOM 1055 N N . GLY B 1 39 ? -8.305 -0.661 5.855 1 91.56 39 GLY B N 1
ATOM 1056 C CA . GLY B 1 39 ? -7.629 0.005 4.754 1 91.56 39 GLY B CA 1
ATOM 1057 C C . GLY B 1 39 ? -6.332 0.68 5.164 1 91.56 39 GLY B C 1
ATOM 1058 O O . GLY B 1 39 ? -5.828 0.446 6.266 1 91.56 39 GLY B O 1
ATOM 1059 N N . HIS B 1 40 ? -5.754 1.344 4.242 1 92.31 40 HIS B N 1
ATOM 1060 C 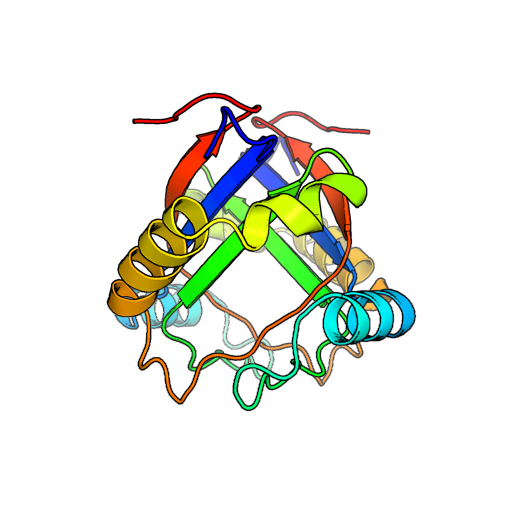CA . HIS B 1 40 ? -4.582 2.168 4.527 1 92.31 40 HIS B CA 1
ATOM 1061 C C . HIS B 1 40 ? -4.461 3.316 3.531 1 92.31 40 HIS B C 1
ATOM 1063 O O . HIS B 1 40 ? -5.016 3.252 2.434 1 92.31 40 HIS B O 1
ATOM 1069 N N . ALA B 1 41 ? -3.842 4.375 4.004 1 92.5 41 ALA B N 1
ATOM 1070 C CA . ALA B 1 41 ? -3.438 5.473 3.125 1 92.5 41 ALA B CA 1
ATOM 1071 C C . ALA B 1 41 ? -1.966 5.352 2.742 1 92.5 41 ALA B C 1
ATOM 1073 O O . ALA B 1 41 ? -1.143 4.91 3.547 1 92.5 41 ALA B O 1
ATOM 1074 N N . GLU B 1 42 ? -1.649 5.695 1.521 1 94.06 42 GLU B N 1
ATOM 1075 C CA . GLU B 1 42 ? -0.262 5.715 1.067 1 94.06 42 GLU B CA 1
ATOM 1076 C C . GLU B 1 42 ? 0.103 7.07 0.468 1 94.06 42 GLU B C 1
ATOM 1078 O O . GLU B 1 42 ? -0.572 7.555 -0.444 1 94.06 42 GLU B O 1
ATOM 1083 N N . ILE B 1 43 ? 1.11 7.676 1.045 1 92.44 43 ILE B N 1
ATOM 1084 C CA . ILE B 1 43 ? 1.671 8.922 0.536 1 92.44 43 ILE B CA 1
ATOM 1085 C C . ILE B 1 43 ? 3.072 8.672 -0.018 1 92.44 43 ILE B C 1
ATOM 1087 O O . ILE B 1 43 ? 3.943 8.164 0.69 1 92.44 43 ILE B O 1
ATOM 1091 N N . LEU B 1 44 ? 3.227 8.922 -1.237 1 92.75 44 LEU B N 1
ATOM 1092 C CA . LEU B 1 44 ? 4.539 8.859 -1.869 1 92.75 44 LEU B CA 1
ATOM 1093 C C . LEU B 1 44 ? 5.117 10.258 -2.064 1 92.75 44 LEU B C 1
ATOM 1095 O O . LEU B 1 44 ? 4.496 11.109 -2.715 1 92.75 44 LEU B O 1
ATOM 1099 N N . LEU B 1 45 ? 6.246 10.414 -1.521 1 90.88 45 LEU B N 1
ATOM 1100 C CA . LEU B 1 45 ? 6.918 11.703 -1.605 1 90.88 45 LEU B CA 1
ATOM 1101 C C . LEU B 1 45 ? 8.008 11.688 -2.672 1 90.88 45 LEU B C 1
ATOM 1103 O O . LEU B 1 45 ? 8.648 10.656 -2.893 1 90.88 45 LEU B O 1
ATOM 1107 N N . GLU B 1 46 ? 8.25 12.773 -3.248 1 86.06 46 GLU B N 1
ATOM 1108 C CA . GLU B 1 46 ? 9.328 12.883 -4.23 1 86.06 46 GLU B CA 1
ATOM 1109 C C . GLU B 1 46 ? 10.695 12.742 -3.57 1 86.06 46 GLU B C 1
ATOM 1111 O O . GLU B 1 46 ? 11.625 12.203 -4.168 1 86.06 46 GLU B O 1
ATOM 1116 N N . ASN B 1 47 ? 10.742 13.367 -2.424 1 84.25 47 ASN B N 1
ATOM 1117 C CA . ASN B 1 47 ? 11.953 13.258 -1.618 1 84.25 47 ASN B CA 1
ATOM 1118 C C . ASN B 1 47 ? 11.656 13.406 -0.13 1 84.25 47 ASN B C 1
ATOM 1120 O O . ASN B 1 47 ? 10.586 13.898 0.245 1 84.25 47 ASN B O 1
ATOM 1124 N N . TRP B 1 48 ? 12.648 13.008 0.667 1 82.06 48 TRP B N 1
ATOM 1125 C CA . TRP B 1 48 ? 12.477 12.945 2.115 1 82.06 48 TRP B CA 1
ATOM 1126 C C . TRP B 1 48 ? 12.312 14.344 2.705 1 82.06 48 TRP B C 1
ATOM 1128 O O . TRP B 1 48 ? 11.672 14.508 3.744 1 82.06 48 TRP B O 1
ATOM 1138 N N . GLY B 1 49 ? 12.859 15.352 2.08 1 76.44 49 GLY B N 1
ATOM 1139 C CA . GLY B 1 49 ? 12.789 16.703 2.598 1 76.44 49 GLY B CA 1
ATOM 1140 C C . GLY B 1 49 ? 11.375 17.234 2.701 1 76.44 49 GLY B C 1
ATOM 1141 O O . GLY B 1 49 ? 11.117 18.188 3.457 1 76.44 49 GLY B O 1
ATOM 1142 N N . ILE B 1 50 ? 10.523 16.562 2 1 77.25 50 ILE B N 1
ATOM 1143 C CA . ILE B 1 50 ? 9.141 17.031 1.951 1 77.25 50 ILE B CA 1
ATOM 1144 C C . ILE B 1 50 ? 8.383 16.547 3.188 1 77.25 50 ILE B C 1
ATOM 1146 O O . ILE B 1 50 ? 7.277 17 3.467 1 77.25 50 ILE B O 1
ATOM 1150 N N . LEU B 1 51 ? 8.977 15.719 3.975 1 76.81 51 LEU B N 1
ATOM 1151 C CA . LEU B 1 51 ? 8.352 15.188 5.176 1 76.81 51 LEU B CA 1
ATOM 1152 C C . LEU B 1 51 ? 7.863 16.312 6.082 1 76.81 51 LEU B C 1
ATOM 1154 O O . LEU B 1 51 ? 6.809 16.203 6.711 1 76.81 51 LEU B O 1
ATOM 1158 N N . SER B 1 52 ? 8.609 17.359 6.051 1 73.25 52 SER B N 1
ATOM 1159 C CA . SER B 1 52 ? 8.234 18.5 6.863 1 73.25 52 SER B CA 1
ATOM 1160 C C . SER B 1 52 ? 6.902 19.094 6.406 1 73.25 52 SER B C 1
ATOM 1162 O O . SER B 1 52 ? 6.168 19.688 7.203 1 73.25 52 SER B O 1
ATOM 1164 N N . HIS B 1 53 ? 6.559 18.812 5.09 1 72.94 53 HIS B N 1
ATOM 1165 C CA . HIS B 1 53 ? 5.297 19.328 4.562 1 72.94 53 HIS B CA 1
ATOM 1166 C C . HIS B 1 53 ? 4.113 18.547 5.113 1 72.94 53 HIS B C 1
ATOM 1168 O O . HIS B 1 53 ? 3.012 19.078 5.246 1 72.94 53 HIS B O 1
ATOM 1174 N N . LEU B 1 54 ? 4.496 17.312 5.457 1 73.62 54 LEU B N 1
ATOM 1175 C CA . LEU B 1 54 ? 3.426 16.484 6.004 1 73.62 54 LEU B CA 1
ATOM 1176 C C . LEU B 1 54 ? 2.965 17.016 7.359 1 73.62 54 LEU B C 1
ATOM 1178 O O . LEU B 1 54 ? 1.893 16.656 7.844 1 73.62 54 LEU B O 1
ATOM 1182 N N . ARG B 1 55 ? 3.664 18 7.785 1 70.5 55 ARG B N 1
ATOM 1183 C CA . ARG B 1 55 ? 3.318 18.594 9.07 1 70.5 55 ARG B CA 1
ATOM 1184 C C . ARG B 1 55 ? 2.467 19.844 8.891 1 70.5 55 ARG B C 1
ATOM 1186 O O . ARG B 1 55 ? 1.911 20.359 9.852 1 70.5 55 ARG B O 1
ATOM 1193 N N . ASP B 1 56 ? 2.365 20.188 7.684 1 75.62 56 ASP B N 1
ATOM 1194 C CA . ASP B 1 56 ? 1.463 21.297 7.398 1 75.62 56 ASP B CA 1
ATOM 1195 C C . ASP B 1 56 ? 0.029 20.953 7.801 1 75.62 56 ASP B C 1
ATOM 1197 O O . ASP B 1 56 ? -0.454 19.859 7.52 1 75.62 56 ASP B O 1
ATOM 1201 N N . PRO B 1 57 ? -0.633 21.938 8.555 1 78.19 57 PRO B N 1
ATOM 1202 C CA . PRO B 1 57 ? -1.996 21.688 9.031 1 78.19 57 PRO B CA 1
ATOM 1203 C C . PRO B 1 57 ? -2.934 21.234 7.91 1 78.19 57 PRO B C 1
ATOM 1205 O O . PRO B 1 57 ? -3.814 20.391 8.141 1 78.19 57 PRO B O 1
ATOM 1208 N N . TYR B 1 58 ? -2.744 21.75 6.719 1 77.38 58 TYR B N 1
ATOM 1209 C CA . TYR B 1 58 ? -3.6 21.328 5.613 1 77.38 58 TYR B CA 1
ATOM 1210 C C . TYR B 1 58 ? -3.424 19.844 5.305 1 77.38 58 TYR B C 1
ATOM 1212 O O . TYR B 1 58 ? -4.406 19.109 5.18 1 77.38 58 TYR B O 1
ATOM 1220 N N . TYR B 1 59 ? -2.193 19.422 5.23 1 77.56 59 TYR B N 1
ATOM 1221 C CA . TYR B 1 59 ? -1.912 18.016 4.965 1 77.56 59 TYR B CA 1
ATOM 1222 C C . TYR B 1 59 ? -2.48 17.141 6.066 1 77.56 59 TYR B C 1
ATOM 1224 O O . TYR B 1 59 ? -3.117 16.109 5.785 1 77.56 59 TYR B O 1
ATOM 1232 N N . GLN B 1 60 ? -2.217 17.594 7.195 1 76.12 60 GLN B N 1
ATOM 1233 C CA . GLN B 1 60 ? -2.684 16.812 8.336 1 76.12 60 GLN B CA 1
ATOM 1234 C C . GLN B 1 60 ? -4.203 16.672 8.32 1 76.12 60 GLN B C 1
ATOM 1236 O O . GLN B 1 60 ? -4.73 15.586 8.578 1 76.12 60 GLN B O 1
ATOM 1241 N N . GLU B 1 61 ? -4.875 17.75 8.055 1 81.62 61 GLU B N 1
ATOM 1242 C CA . GLU B 1 61 ? -6.332 17.719 8.023 1 81.62 61 GLU B CA 1
ATOM 1243 C C . GLU B 1 61 ? -6.848 16.797 6.918 1 81.62 61 GLU B C 1
ATOM 1245 O O . GLU B 1 61 ? -7.754 15.992 7.145 1 81.62 61 GLU B O 1
ATOM 1250 N N . VAL B 1 62 ? -6.234 16.953 5.762 1 79.94 62 VAL B N 1
ATOM 1251 C CA . VAL B 1 62 ? -6.68 16.156 4.625 1 79.94 62 VAL B CA 1
ATOM 1252 C C . VAL B 1 62 ? -6.402 14.68 4.891 1 79.94 62 VAL B C 1
ATOM 1254 O O . VAL B 1 62 ? -7.27 13.836 4.672 1 79.94 62 VAL B O 1
ATOM 1257 N N . VAL B 1 63 ? -5.234 14.352 5.316 1 79.12 63 VAL B N 1
ATOM 1258 C CA . VAL B 1 63 ? -4.832 12.977 5.582 1 79.12 63 VAL B CA 1
ATOM 1259 C C . VAL B 1 63 ? -5.676 12.398 6.719 1 79.12 63 VAL B C 1
ATOM 1261 O O . VAL B 1 63 ? -6.215 11.297 6.602 1 79.12 63 VAL B O 1
ATOM 1264 N N . GLU B 1 64 ? -5.828 13.18 7.777 1 80.31 64 GLU B N 1
ATOM 1265 C CA . GLU B 1 64 ? -6.617 12.719 8.914 1 80.31 64 GLU B CA 1
ATOM 1266 C C . GLU B 1 64 ? -8.07 12.469 8.516 1 80.31 64 GLU B C 1
ATOM 1268 O O . GLU B 1 64 ? -8.641 11.43 8.867 1 80.31 64 GLU B O 1
ATOM 1273 N N . LEU B 1 65 ? -8.625 13.398 7.809 1 83.81 65 LEU B N 1
ATOM 1274 C CA . LEU B 1 65 ? -10.016 13.281 7.395 1 83.81 65 LEU B CA 1
ATOM 1275 C C . LEU B 1 65 ? -10.195 12.094 6.449 1 83.81 65 LEU B C 1
ATOM 1277 O O . LEU B 1 65 ? -11.211 11.391 6.52 1 83.81 65 LEU B O 1
ATOM 1281 N N . SER B 1 66 ? -9.266 11.953 5.59 1 83.94 66 SER B N 1
ATOM 1282 C CA . SER B 1 66 ? -9.367 10.836 4.656 1 83.94 66 SER B CA 1
ATOM 1283 C C . SER B 1 66 ? -9.25 9.5 5.383 1 83.94 66 SER B C 1
ATOM 1285 O O . SER B 1 66 ? -9.961 8.547 5.062 1 83.94 66 SER B O 1
ATOM 1287 N N . GLU B 1 67 ? -8.398 9.383 6.355 1 82.94 67 GLU B N 1
ATOM 1288 C CA . GLU B 1 67 ? -8.195 8.148 7.105 1 82.94 67 GLU B CA 1
ATOM 1289 C C . GLU B 1 67 ? -9.391 7.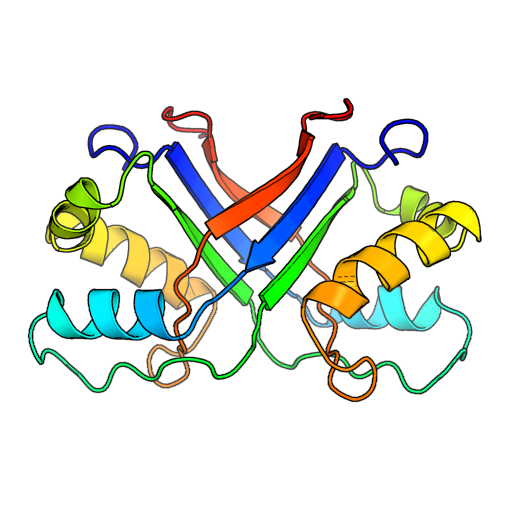844 8 1 82.94 67 GLU B C 1
ATOM 1291 O O . GLU B 1 67 ? -9.672 6.68 8.297 1 82.94 67 GLU B O 1
ATOM 1296 N N . ALA B 1 68 ? -9.984 8.914 8.469 1 82.75 68 ALA B N 1
ATOM 1297 C CA . ALA B 1 68 ? -11.156 8.734 9.32 1 82.75 68 ALA B CA 1
ATOM 1298 C C . ALA B 1 68 ? -12.234 7.934 8.609 1 82.75 68 ALA B C 1
ATOM 1300 O O . ALA B 1 68 ? -13.086 7.312 9.258 1 82.75 68 ALA B O 1
ATOM 1301 N N . LYS B 1 69 ? -12.164 7.922 7.34 1 80.5 69 LYS B N 1
ATOM 1302 C CA . LYS B 1 69 ? -13.102 7.145 6.535 1 80.5 69 LYS B CA 1
ATOM 1303 C C . LYS B 1 69 ? -12.742 5.66 6.559 1 80.5 69 LYS B C 1
ATOM 1305 O O . LYS B 1 69 ? -13.57 4.812 6.215 1 80.5 69 LYS B O 1
ATOM 1310 N N . LEU B 1 70 ? -11.539 5.379 6.859 1 81.38 70 LEU B N 1
ATOM 1311 C CA . LEU B 1 70 ? -11.039 4.016 6.73 1 81.38 70 LEU B CA 1
ATOM 1312 C C . LEU B 1 70 ? -11.023 3.314 8.086 1 81.38 70 LEU B C 1
ATOM 1314 O O . LEU B 1 70 ? -11.258 2.105 8.164 1 81.38 70 LEU B O 1
ATOM 1318 N N . THR B 1 71 ? -10.547 4.047 9.086 1 75.75 71 THR B N 1
ATOM 1319 C CA . THR B 1 71 ? -10.281 3.385 10.359 1 75.75 71 THR B CA 1
ATOM 1320 C C . THR B 1 71 ? -10.516 4.34 11.523 1 75.75 71 THR B C 1
ATOM 1322 O O . THR B 1 71 ? -10.617 5.555 11.328 1 75.75 71 THR B O 1
ATOM 1325 N N . ASP B 1 72 ? -10.703 3.672 12.695 1 79 72 ASP B N 1
ATOM 1326 C CA . ASP B 1 72 ? -10.633 4.418 13.953 1 79 72 ASP B CA 1
ATOM 1327 C C . ASP B 1 72 ? -9.227 4.957 14.195 1 79 72 ASP B C 1
ATOM 1329 O O . ASP B 1 72 ? -8.242 4.219 14.078 1 79 72 ASP B O 1
ATOM 1333 N N . LYS B 1 73 ? -9.172 6.191 14.438 1 77.56 73 LYS B N 1
ATOM 1334 C CA . LYS B 1 73 ? -7.887 6.871 14.602 1 77.56 73 LYS B CA 1
ATOM 1335 C C . LYS B 1 73 ? -7.008 6.148 15.609 1 77.56 73 LYS B C 1
ATOM 1337 O O . LYS B 1 73 ? -5.785 6.098 15.453 1 77.56 73 LYS B O 1
ATOM 1342 N N . ALA B 1 74 ? -7.609 5.574 16.656 1 78.25 74 ALA B N 1
ATOM 1343 C CA . ALA B 1 74 ? -6.867 4.918 17.734 1 78.25 74 ALA B CA 1
ATOM 1344 C C . ALA B 1 74 ? -6.203 3.639 17.25 1 78.25 74 ALA B C 1
ATOM 1346 O O . ALA B 1 74 ? -5.273 3.131 17.875 1 78.25 74 ALA B O 1
ATOM 1347 N N . SER B 1 75 ? -6.555 3.164 16.094 1 81.75 75 SER B N 1
ATOM 1348 C CA . SER B 1 75 ? -6.051 1.885 15.609 1 81.75 75 SER B CA 1
ATOM 1349 C C . SER B 1 75 ? -5.09 2.078 14.438 1 81.75 75 SER B C 1
ATOM 1351 O O . SER B 1 75 ? -4.609 1.105 13.852 1 81.75 75 SER B O 1
ATOM 1353 N N . VAL B 1 76 ? -4.738 3.27 14.18 1 82.12 76 VAL B N 1
ATOM 1354 C CA . VAL B 1 76 ? -3.887 3.555 13.031 1 82.12 76 VAL B CA 1
ATOM 1355 C C . VAL B 1 76 ? -2.441 3.186 13.352 1 82.12 76 VAL B C 1
ATOM 1357 O O . VAL B 1 76 ? -1.924 3.551 14.414 1 82.12 76 VAL B O 1
ATOM 1360 N N . VAL B 1 77 ? -1.861 2.361 12.555 1 87.12 77 VAL B N 1
ATOM 1361 C CA . VAL B 1 77 ? -0.424 2.109 12.586 1 87.12 77 VAL B CA 1
ATOM 1362 C C . VAL B 1 77 ? 0.231 2.672 11.328 1 87.12 77 VAL B C 1
ATOM 1364 O O . VAL B 1 77 ? -0.386 2.701 10.258 1 87.12 77 VAL B O 1
ATOM 1367 N N . ARG B 1 78 ? 1.469 3.141 11.547 1 88.75 78 ARG B N 1
ATOM 1368 C CA . ARG B 1 78 ? 2.17 3.785 10.438 1 88.75 78 ARG B CA 1
ATOM 1369 C C . ARG B 1 78 ? 3.383 2.965 10.008 1 88.75 78 ARG B C 1
ATOM 1371 O O . ARG B 1 78 ? 3.945 2.213 10.805 1 88.75 78 ARG B O 1
ATOM 1378 N N . ARG B 1 79 ? 3.721 3.113 8.758 1 91.81 79 ARG B N 1
ATOM 1379 C CA . ARG B 1 79 ? 4.949 2.57 8.188 1 91.81 79 ARG B CA 1
ATOM 1380 C C . ARG B 1 79 ? 5.598 3.566 7.23 1 91.81 79 ARG B C 1
ATOM 1382 O O . ARG B 1 79 ? 4.902 4.309 6.531 1 91.81 79 ARG B O 1
ATOM 1389 N N . VAL B 1 80 ? 6.898 3.568 7.324 1 91.75 80 VAL B N 1
ATOM 1390 C CA . VAL B 1 80 ? 7.68 4.426 6.438 1 91.75 80 VAL B CA 1
ATOM 1391 C C . VAL B 1 80 ? 8.703 3.584 5.676 1 91.75 80 VAL B C 1
ATOM 1393 O O . VAL B 1 80 ? 9.336 2.695 6.246 1 91.75 80 VAL B O 1
ATOM 1396 N N . GLY B 1 81 ? 8.828 3.9 4.418 1 93.94 81 GLY B N 1
ATOM 1397 C CA . GLY B 1 81 ? 9.758 3.154 3.59 1 93.94 81 GLY B CA 1
ATOM 1398 C C . GLY B 1 81 ? 9.859 3.691 2.176 1 93.94 81 GLY B C 1
ATOM 1399 O O . GLY B 1 81 ? 9.672 4.887 1.945 1 93.94 81 GLY B O 1
ATOM 1400 N N . TYR B 1 82 ? 10.312 2.805 1.277 1 93.94 82 TYR B N 1
ATOM 1401 C CA . TYR B 1 82 ? 10.43 3.143 -0.137 1 93.94 82 TYR B CA 1
ATOM 1402 C C . TYR B 1 82 ? 9.82 2.053 -1.011 1 93.94 82 TYR B C 1
ATOM 1404 O O . TYR B 1 82 ? 9.68 0.909 -0.575 1 93.94 82 TYR B O 1
ATOM 1412 N N . GLU B 1 83 ? 9.422 2.451 -2.225 1 94.19 83 GLU B N 1
ATOM 1413 C CA . GLU B 1 83 ? 8.789 1.492 -3.127 1 94.19 83 GLU B CA 1
ATOM 1414 C C . GLU B 1 83 ? 9.719 1.122 -4.277 1 94.19 83 GLU B C 1
ATOM 1416 O O . GLU B 1 83 ? 10.508 1.953 -4.742 1 94.19 83 GLU B O 1
ATOM 1421 N N . GLU B 1 84 ? 9.711 -0.09 -4.656 1 93.69 84 GLU B N 1
ATOM 1422 C CA . GLU B 1 84 ? 10.211 -0.61 -5.926 1 93.69 84 GLU B CA 1
ATOM 1423 C C . GLU B 1 84 ? 9.07 -0.901 -6.891 1 93.69 84 GLU B C 1
ATOM 1425 O O . GLU B 1 84 ? 8.164 -1.676 -6.578 1 93.69 84 GLU B O 1
ATOM 1430 N N . VAL B 1 85 ? 9.148 -0.275 -8.055 1 94.38 85 VAL B N 1
ATOM 1431 C CA . VAL B 1 85 ? 8.062 -0.42 -9.023 1 94.38 85 VAL B CA 1
ATOM 1432 C C . VAL B 1 85 ? 8.469 -1.422 -10.102 1 94.38 85 VAL B C 1
ATOM 1434 O O . VAL B 1 85 ? 9.492 -1.256 -10.766 1 94.38 85 VAL B O 1
ATOM 1437 N N . TRP B 1 86 ? 7.621 -2.467 -10.25 1 91.88 86 TRP B N 1
ATOM 1438 C CA . TRP B 1 86 ? 7.887 -3.504 -11.242 1 91.88 86 TRP B CA 1
ATOM 1439 C C . TRP B 1 86 ? 6.996 -3.324 -12.469 1 91.88 86 TRP B C 1
ATOM 1441 O O . TRP B 1 86 ? 7.422 -3.59 -13.594 1 91.88 86 TRP B O 1
ATOM 1451 N N . VAL B 1 87 ? 5.812 -2.955 -12.273 1 92.12 87 VAL B N 1
ATOM 1452 C CA . VAL B 1 87 ? 4.836 -2.652 -13.312 1 92.12 87 VAL B CA 1
ATOM 1453 C C . VAL B 1 87 ? 4.16 -1.315 -13.023 1 92.12 87 VAL B C 1
ATOM 1455 O O . VAL B 1 87 ? 3.789 -1.039 -11.875 1 92.12 87 VAL B O 1
ATOM 1458 N N . SER B 1 88 ? 4.102 -0.454 -13.945 1 93 88 SER B N 1
ATOM 1459 C CA . SER B 1 88 ? 3.391 0.819 -13.875 1 93 88 SER B CA 1
ATOM 1460 C C . SER B 1 88 ? 2.586 1.079 -15.141 1 93 88 SER B C 1
ATOM 1462 O O . SER B 1 88 ? 3.113 0.964 -16.25 1 93 88 SER B O 1
ATOM 1464 N N . ASP B 1 89 ? 1.328 1.36 -14.922 1 91.38 89 ASP B N 1
ATOM 1465 C CA . ASP B 1 89 ? 0.429 1.642 -16.031 1 91.38 89 ASP B CA 1
ATOM 1466 C C . ASP B 1 89 ? 0.417 0.488 -17.031 1 91.38 89 ASP B C 1
ATOM 1468 O O . ASP B 1 89 ? 0.491 0.708 -18.25 1 91.38 89 ASP B O 1
ATOM 1472 N N . GLY B 1 90 ? 0.438 -0.66 -16.516 1 89.06 90 GLY B N 1
ATOM 1473 C CA . GLY B 1 90 ? 0.321 -1.854 -17.328 1 89.06 90 GLY B CA 1
ATOM 1474 C C . GLY B 1 90 ? 1.593 -2.184 -18.094 1 89.06 90 GLY B C 1
ATOM 1475 O O . GLY B 1 90 ? 1.582 -3.021 -19 1 89.06 90 GLY B O 1
ATOM 1476 N N . LYS B 1 91 ? 2.65 -1.452 -17.859 1 92.62 91 LYS B N 1
ATOM 1477 C CA . LYS B 1 91 ? 3.924 -1.686 -18.531 1 92.62 91 LYS B CA 1
ATOM 1478 C C . LYS B 1 91 ? 5.031 -1.986 -17.531 1 92.62 91 LYS B C 1
ATOM 1480 O O . LYS B 1 91 ? 5 -1.497 -16.391 1 92.62 91 LYS B O 1
ATOM 1485 N N . ALA B 1 92 ? 5.969 -2.809 -17.938 1 89.94 92 ALA B N 1
ATOM 1486 C CA . ALA B 1 92 ? 7.125 -3.07 -17.078 1 89.94 92 ALA B CA 1
ATOM 1487 C C . ALA B 1 92 ? 7.859 -1.778 -16.75 1 89.94 92 ALA B C 1
ATOM 1489 O O . ALA B 1 92 ? 8.055 -0.92 -17.609 1 89.94 92 ALA B O 1
ATOM 1490 N N . ALA B 1 93 ? 8.156 -1.55 -15.477 1 88.44 93 ALA B N 1
ATOM 1491 C CA . ALA B 1 93 ? 8.828 -0.324 -15.055 1 88.44 93 ALA B CA 1
ATOM 1492 C C . ALA B 1 93 ? 10.344 -0.464 -15.172 1 88.44 93 ALA B C 1
ATOM 1494 O O . ALA B 1 93 ? 11.062 0.536 -15.227 1 88.44 93 ALA B O 1
ATOM 1495 N N . ASN B 1 94 ? 10.891 -1.643 -15.016 1 72 94 ASN B N 1
ATOM 1496 C CA . ASN B 1 94 ? 12.32 -1.864 -15.211 1 72 94 ASN B CA 1
ATOM 1497 C C . ASN B 1 94 ? 12.586 -3.051 -16.125 1 72 94 ASN B C 1
ATOM 1499 O O . ASN B 1 94 ? 11.75 -3.949 -16.25 1 72 94 ASN B O 1
#

Organism: Aspergillus tubingensis (strain CBS 134.48) (NCBI:txid767770)